Protein AF-0000000067283925 (afdb_homodimer)

Foldseek 3Di:
DDDFKDKAKFFWAFQWDWDADPVVRKIKTKTKGFGADPDDPDRGTDIAIEMEIDPRRVVSNVPPGGGFIKMFMAGKDKDWDADPVPRDIDIDIYGYTDDMGGDDDPVVVVCVVVPPVPVD/DDDFKDKAKFFWAFQWDWDADPVVRKIKTKTKGFGADPDPPDRGTDIAIEMEIDPVRVVSNVPPGGGFIKMFMAGKDKDWDQDPVPRDIDIDIYGYTDDMGGDDDPVVSVCVVVPPVPVD

Secondary structure (DSSP, 8-state):
---EEEEEEEEE-S--EEEEETTTTEEEEEEEEEE--SSSS--PPEEEEEEEEHHHHHHHHHH--TT-EEEEEEEEEEEEEE-TTT--EEEEEEEEEEEEEE-S-HHHHHHHHHT-GGG-/---EEEEEEEEE-S--EEEEETTTTEEEEEEEEEE--SSSS--PPEEEEEEEEHHHHHHHHHH--TT-EEEEEEEEEEEEEE-TTT--EEEEEEEEEEEEEE-S-HHHHHHHHHT-GGG-

Radius of gyration: 21.26 Å; Cα contacts (8 Å, |Δi|>4): 523; chains: 2; bounding box: 49×73×46 Å

Sequence (240 aa):
MSINIVTLVGRVGGDPDMKYFEDSGSVKCKLTLAVRRRSRSSDEPDWFNLELWGNTAEIAGRFVRKGSLIGVKGSLKFDTWNDRTTGALRSSPVIRVDQLDLLGSKRDEAEMMDNNPDNFMSINIVTLVGRVGGDPDMKYFEDSGSVKCKLTLAVRRRSRSSDEPDWFNLELWGNTAEIAGRFVRKGSLIGVKGSLKFDTWNDRTTGALRSSPVIRVDQLDLLGSKRDEAEMMDNNPDNF

InterPro domains:
  IPR000424 Primosome PriB/single-strand DNA-binding [PF00436] (3-102)
  IPR000424 Primosome PriB/single-strand DNA-binding [PS50935] (3-104)
  IPR000424 Primosome PriB/single-strand DNA-binding [cd04496] (6-103)
  IPR011344 Single-stranded DNA-binding protein [MF_00984] (3-107)
  IPR011344 Single-stranded DNA-binding protein [PIRSF002070] (1-109)
  IPR011344 Single-stranded DNA-binding protein [PTHR10302] (2-105)
  IPR011344 Single-stranded DNA-binding protein [TIGR00621] (2-111)
  IPR012340 Nucleic acid-binding, OB-fold [G3DSA:2.40.50.140] (1-119)
  IPR012340 Nucleic acid-binding, OB-fold [SSF50249] (1-112)

pLDDT: mean 87.08, std 17.43, range [33.34, 98.81]

Solvent-accessible surface area (backbone atoms only — not comparable to full-atom values): 13115 Å² total; per-residue (Å²): 139,68,45,58,41,33,37,40,27,31,30,27,71,40,56,58,46,76,46,77,38,80,91,79,66,46,34,37,23,37,41,38,32,37,28,62,57,88,59,84,81,56,88,64,54,43,76,41,43,37,38,27,47,48,70,60,15,52,49,39,63,72,72,47,40,54,64,36,39,35,34,39,33,29,28,75,45,69,48,70,48,64,36,83,86,78,60,45,81,41,75,43,72,32,33,42,46,76,41,81,42,82,63,55,56,77,62,61,59,46,46,63,62,62,65,47,69,72,80,106,138,68,44,58,40,32,37,41,28,32,29,27,70,42,57,57,46,76,45,76,39,80,92,79,66,47,36,37,24,38,41,40,32,37,28,63,56,88,58,83,81,56,89,64,54,44,78,42,42,36,38,25,46,48,69,60,15,52,49,40,64,72,73,47,39,55,63,36,38,34,35,38,33,28,29,74,44,67,48,70,48,65,34,84,85,78,59,45,80,40,76,44,73,32,34,44,46,75,41,78,41,82,64,55,55,75,62,60,59,48,47,62,62,61,63,45,70,72,78,106

Organism: NCBI:txid741277

Structure (mmCIF, N/CA/C/O backbone):
data_AF-0000000067283925-model_v1
#
loop_
_entity.id
_entity.type
_entity.pdbx_description
1 polymer 'Single-stranded DNA-binding protein'
#
loop_
_atom_site.group_PDB
_atom_site.id
_atom_site.type_symbol
_atom_site.label_atom_id
_atom_site.label_alt_id
_atom_site.label_comp_id
_atom_site.label_asym_id
_atom_site.label_entity_id
_atom_site.label_seq_id
_atom_site.pdbx_PDB_ins_code
_atom_site.Cartn_x
_atom_site.Cartn_y
_atom_site.Cartn_z
_atom_site.occupancy
_atom_site.B_iso_or_equiv
_atom_site.auth_seq_id
_atom_site.auth_comp_id
_atom_site.auth_asym_id
_atom_site.auth_atom_id
_atom_site.pdbx_PDB_model_num
ATOM 1 N N . MET A 1 1 ? -12.508 -12.398 9.156 1 62.5 1 MET A N 1
ATOM 2 C CA . MET A 1 1 ? -11.508 -11.539 9.781 1 62.5 1 MET A CA 1
ATOM 3 C C . MET A 1 1 ? -10.562 -10.953 8.742 1 62.5 1 MET A C 1
ATOM 5 O O . MET A 1 1 ? -10.07 -11.664 7.867 1 62.5 1 MET A O 1
ATOM 9 N N . SER A 1 2 ? -10.547 -9.547 8.25 1 81.12 2 SER A N 1
ATOM 10 C CA . SER A 1 2 ? -9.68 -8.977 7.227 1 81.12 2 SER A CA 1
ATOM 11 C C . SER A 1 2 ? -8.477 -8.273 7.844 1 81.12 2 SER A C 1
ATOM 13 O O . SER A 1 2 ? -8.578 -7.691 8.922 1 81.12 2 SER A O 1
ATOM 15 N N . ILE A 1 3 ? -7.203 -8.68 7.516 1 94.38 3 ILE A N 1
ATOM 16 C CA . ILE A 1 3 ? -5.969 -8.016 7.934 1 94.38 3 ILE A CA 1
ATOM 17 C C . ILE A 1 3 ? -5.488 -7.078 6.832 1 94.38 3 ILE A C 1
ATOM 19 O O . ILE A 1 3 ? -5.336 -7.488 5.676 1 94.38 3 ILE A O 1
ATOM 23 N N . ASN A 1 4 ? -5.41 -5.887 7.168 1 97.56 4 ASN A N 1
ATOM 24 C CA . ASN A 1 4 ? -4.859 -4.824 6.332 1 97.56 4 ASN A CA 1
ATOM 25 C C . ASN A 1 4 ? -4.027 -3.84 7.156 1 97.56 4 ASN A C 1
ATOM 27 O O . ASN A 1 4 ? -4.574 -2.922 7.77 1 97.56 4 ASN A O 1
ATOM 31 N N . ILE A 1 5 ? -2.662 -4.062 7.156 1 98.12 5 ILE A N 1
ATOM 32 C CA . ILE A 1 5 ? -1.778 -3.25 7.984 1 98.12 5 ILE A CA 1
ATOM 33 C C . ILE A 1 5 ? -0.573 -2.797 7.164 1 98.12 5 ILE A C 1
ATOM 35 O O . ILE A 1 5 ? 0.068 -3.609 6.492 1 98.12 5 ILE A O 1
ATOM 39 N N . VAL A 1 6 ? -0.34 -1.503 7.195 1 98.44 6 VAL A N 1
ATOM 40 C CA . VAL A 1 6 ? 0.833 -0.906 6.566 1 98.44 6 VAL A CA 1
ATOM 41 C C . VAL A 1 6 ? 1.646 -0.141 7.609 1 98.44 6 VAL A C 1
ATOM 43 O O . VAL A 1 6 ? 1.087 0.607 8.414 1 98.44 6 VAL A O 1
ATOM 46 N N . THR A 1 7 ? 2.908 -0.327 7.668 1 98.69 7 THR A N 1
ATOM 47 C CA . THR A 1 7 ? 3.84 0.427 8.5 1 98.69 7 THR A CA 1
ATOM 48 C C . THR A 1 7 ? 4.988 0.981 7.664 1 98.69 7 THR A C 1
ATOM 50 O O . THR A 1 7 ? 5.715 0.223 7.02 1 98.69 7 THR A O 1
ATOM 53 N N . LEU A 1 8 ? 5.121 2.264 7.66 1 98.25 8 LEU A N 1
ATOM 54 C CA . LEU A 1 8 ? 6.16 2.928 6.879 1 98.25 8 LEU A CA 1
ATOM 55 C C . LEU A 1 8 ? 6.941 3.914 7.738 1 98.25 8 LEU A C 1
ATOM 57 O O . LEU A 1 8 ? 6.383 4.527 8.656 1 98.25 8 LEU A O 1
ATOM 61 N N . VAL A 1 9 ? 8.156 4.07 7.402 1 97.69 9 VAL A N 1
ATOM 62 C CA . VAL A 1 9 ? 8.984 5.18 7.871 1 97.69 9 VAL A CA 1
ATOM 63 C C . VAL A 1 9 ? 9.57 5.926 6.68 1 97.69 9 VAL A C 1
ATOM 65 O O . VAL A 1 9 ? 10.094 5.309 5.75 1 97.69 9 VAL A O 1
ATOM 68 N N . GLY A 1 10 ? 9.414 7.18 6.676 1 97.25 10 GLY A N 1
ATOM 69 C CA . GLY A 1 10 ? 9.93 7.988 5.586 1 97.25 10 GLY A CA 1
ATOM 70 C C . GLY A 1 10 ? 9.914 9.477 5.887 1 97.25 10 GLY A C 1
ATOM 71 O O . GLY A 1 10 ? 9.648 9.883 7.02 1 97.25 10 GLY A O 1
ATOM 72 N N . ARG A 1 11 ? 10.258 10.25 4.902 1 96.88 11 ARG A N 1
ATOM 73 C CA . ARG A 1 11 ? 10.297 11.695 5.047 1 96.88 11 ARG A CA 1
ATOM 74 C C . ARG A 1 11 ? 9.133 12.352 4.305 1 96.88 11 ARG A C 1
ATOM 76 O O . ARG A 1 11 ? 8.812 11.969 3.178 1 96.88 11 ARG A O 1
ATOM 83 N N . VAL A 1 12 ? 8.609 13.328 4.949 1 97.62 12 VAL A N 1
ATOM 84 C CA . VAL A 1 12 ? 7.449 14.031 4.406 1 97.62 12 VAL A CA 1
ATOM 85 C C . VAL A 1 12 ? 7.887 14.945 3.266 1 97.62 12 VAL A C 1
ATOM 87 O O . VAL A 1 12 ? 8.875 15.672 3.389 1 97.62 12 VAL A O 1
ATOM 90 N N . GLY A 1 13 ? 7.156 14.953 2.162 1 97.69 13 GLY A N 1
ATOM 91 C CA . GLY A 1 13 ? 7.547 15.672 0.956 1 97.69 13 GLY A CA 1
ATOM 92 C C . GLY A 1 13 ? 7.066 17.109 0.931 1 97.69 13 GLY A C 1
ATOM 93 O O . GLY A 1 13 ? 7.582 17.922 0.167 1 97.69 13 GLY A O 1
ATOM 94 N N . GLY A 1 14 ? 6.039 17.469 1.644 1 97.06 14 GLY A N 1
ATOM 95 C CA . GLY A 1 14 ? 5.453 18.797 1.737 1 97.06 14 GLY A CA 1
ATOM 96 C C . GLY A 1 14 ? 4.742 19.047 3.055 1 97.06 14 GLY A C 1
ATOM 97 O O . GLY A 1 14 ? 4.484 18.109 3.811 1 97.06 14 GLY A O 1
ATOM 98 N N . ASP A 1 15 ? 4.516 20.297 3.225 1 97.94 15 ASP A N 1
ATOM 99 C CA . ASP A 1 15 ? 3.781 20.625 4.445 1 97.94 15 ASP A CA 1
ATOM 100 C C . ASP A 1 15 ? 2.389 20 4.43 1 97.94 15 ASP A C 1
ATOM 102 O O . ASP A 1 15 ? 1.825 19.75 3.359 1 97.94 15 ASP A O 1
ATOM 106 N N . PRO A 1 16 ? 1.863 19.781 5.582 1 98.56 16 PRO A N 1
ATOM 107 C CA . PRO A 1 16 ? 0.535 19.172 5.672 1 98.56 16 PRO A CA 1
ATOM 108 C C . PRO A 1 16 ? -0.537 19.984 4.949 1 98.56 16 PRO A C 1
ATOM 110 O O . PRO A 1 16 ? -0.56 21.203 5.051 1 98.56 16 PRO A O 1
ATOM 113 N N . ASP A 1 17 ? -1.361 19.266 4.207 1 98.69 17 ASP A N 1
ATOM 114 C CA . ASP A 1 17 ? -2.564 19.844 3.609 1 98.69 17 ASP A CA 1
ATOM 115 C C . ASP A 1 17 ? -3.783 19.609 4.5 1 98.69 17 ASP A C 1
ATOM 117 O O . ASP A 1 17 ? -4.324 18.5 4.539 1 98.69 17 ASP A O 1
ATOM 121 N N . MET A 1 18 ? -4.191 20.703 5.145 1 98.19 18 MET A N 1
ATOM 122 C CA . MET A 1 18 ? -5.238 20.594 6.156 1 98.19 18 MET A CA 1
ATOM 123 C C . MET A 1 18 ? -6.598 20.969 5.578 1 98.19 18 MET A C 1
ATOM 125 O O . MET A 1 18 ? -6.711 21.938 4.824 1 98.19 18 MET A O 1
ATOM 129 N N . LYS A 1 19 ? -7.594 20.172 5.902 1 98.06 19 LYS A N 1
ATOM 130 C CA . LYS A 1 19 ? -8.984 20.469 5.574 1 98.06 19 LYS A CA 1
ATOM 131 C C . LYS A 1 19 ? -9.875 20.359 6.805 1 98.06 19 LYS A C 1
ATOM 133 O O . LYS A 1 19 ? -9.867 19.328 7.488 1 98.06 19 LYS A O 1
ATOM 138 N N . TYR A 1 20 ? -10.688 21.406 6.992 1 97.06 20 TYR A N 1
ATOM 139 C CA . TYR A 1 20 ? -11.625 21.422 8.109 1 97.06 20 TYR A CA 1
ATOM 140 C C . TYR A 1 20 ? -13.062 21.375 7.621 1 97.06 20 TYR A C 1
ATOM 142 O O . TYR A 1 20 ? -13.461 22.172 6.754 1 97.06 20 TYR A O 1
ATOM 150 N N . PHE A 1 21 ? -13.781 20.422 8.094 1 96.19 21 PHE A N 1
ATOM 151 C CA . PHE A 1 21 ? -15.188 20.312 7.738 1 96.19 21 PHE A CA 1
ATOM 152 C C . PHE A 1 21 ? -16.078 20.953 8.797 1 96.19 21 PHE A C 1
ATOM 154 O O . PHE A 1 21 ? -16.312 20.359 9.859 1 96.19 21 PHE A O 1
ATOM 161 N N . GLU A 1 22 ? -16.656 22.047 8.477 1 91.81 22 GLU A N 1
ATOM 162 C CA . GLU A 1 22 ? -17.375 22.875 9.438 1 91.81 22 GLU A CA 1
ATOM 163 C C . GLU A 1 22 ? -18.672 22.188 9.891 1 91.81 22 GLU A C 1
ATOM 165 O O . GLU A 1 22 ? -19.062 22.312 11.047 1 91.81 22 GLU A O 1
ATOM 170 N N . ASP A 1 23 ? -19.281 21.531 8.953 1 92.88 23 ASP A N 1
ATOM 171 C CA . ASP A 1 23 ? -20.562 20.891 9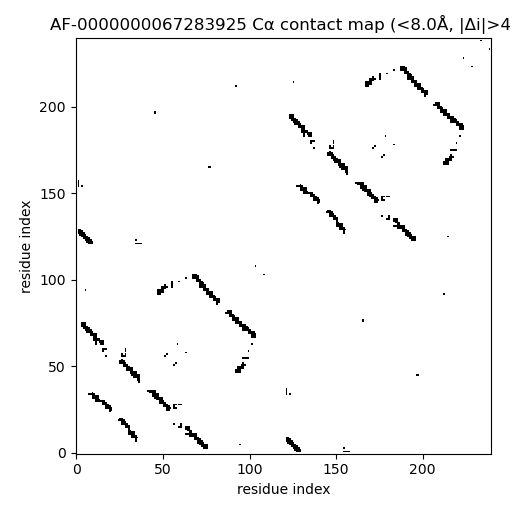.273 1 92.88 23 ASP A CA 1
ATOM 172 C C . ASP A 1 23 ? -20.375 19.75 10.266 1 92.88 23 ASP A C 1
ATOM 174 O O . ASP A 1 23 ? -21.156 19.609 11.211 1 92.88 23 ASP A O 1
ATOM 178 N N . SER A 1 24 ? -19.312 18.953 10.18 1 91.44 24 SER A N 1
ATOM 179 C CA . SER A 1 24 ? -19.094 17.766 11.008 1 91.44 24 SER A CA 1
ATOM 180 C C . SER A 1 24 ? -18.062 18.031 12.109 1 91.44 24 SER A C 1
ATOM 182 O O . SER A 1 24 ? -17.984 17.281 13.078 1 91.44 24 SER A O 1
ATOM 184 N N . GLY A 1 25 ? -17.312 19.062 11.859 1 93.31 25 GLY A N 1
ATOM 185 C CA . GLY A 1 25 ? -16.219 19.312 12.781 1 93.31 25 GLY A CA 1
ATOM 186 C C . GLY A 1 25 ? -15.016 18.422 12.562 1 93.31 25 GLY A C 1
ATOM 187 O O . GLY A 1 25 ? -14.078 18.406 13.359 1 93.31 25 GLY A O 1
ATOM 188 N N . SER A 1 26 ? -15.062 17.656 11.562 1 96.12 26 SER A N 1
ATOM 189 C CA . SER A 1 26 ? -13.969 16.734 11.273 1 96.12 26 SER A CA 1
ATOM 190 C C . SER A 1 26 ? -12.789 17.469 10.633 1 96.12 26 SER A C 1
ATOM 192 O O . SER A 1 26 ? -12.961 18.531 10.039 1 96.12 26 SER A O 1
ATOM 194 N N . VAL A 1 27 ? -11.609 16.891 10.898 1 98 27 VAL A N 1
ATOM 195 C CA . VAL A 1 27 ? -10.391 17.438 10.305 1 98 27 VAL A CA 1
ATOM 196 C C . VAL A 1 27 ? -9.672 16.344 9.523 1 98 27 VAL A C 1
ATOM 198 O O . VAL A 1 27 ? -9.57 15.211 9.984 1 98 27 VAL A O 1
ATOM 201 N N . LYS A 1 28 ? -9.242 16.719 8.367 1 98.38 28 LYS A N 1
ATOM 202 C CA . LYS A 1 28 ? -8.484 15.82 7.496 1 98.38 28 LYS A CA 1
ATOM 203 C C . LYS A 1 28 ? -7.129 16.422 7.141 1 98.38 28 LYS A C 1
ATOM 205 O O . LYS A 1 28 ? -7.008 17.625 6.949 1 98.38 28 LYS A O 1
ATOM 210 N N . CYS A 1 29 ? -6.086 15.578 7.066 1 98.81 29 CYS A N 1
ATOM 211 C CA . CYS A 1 29 ? -4.746 15.969 6.641 1 98.81 29 CYS A CA 1
ATOM 212 C C . CYS A 1 29 ? -4.223 15.031 5.559 1 98.81 29 CYS A C 1
ATOM 214 O O . CYS A 1 29 ? -4.387 13.812 5.652 1 98.81 29 CYS A O 1
ATOM 216 N N . LYS A 1 30 ? -3.688 15.562 4.574 1 98.75 30 LYS A N 1
ATOM 217 C CA . LYS A 1 30 ? -2.992 14.781 3.557 1 98.75 30 LYS A CA 1
ATOM 218 C C . LYS A 1 30 ? -1.499 15.102 3.545 1 98.75 30 LYS A C 1
ATOM 220 O O . LYS A 1 30 ? -1.103 16.25 3.691 1 98.75 30 LYS A O 1
ATOM 225 N N . LEU A 1 31 ? -0.712 14.141 3.373 1 98.62 31 LEU A N 1
ATOM 226 C CA . LEU A 1 31 ? 0.739 14.227 3.252 1 98.62 31 LEU A CA 1
ATOM 227 C C . LEU A 1 31 ? 1.251 13.297 2.158 1 98.62 31 LEU A C 1
ATOM 229 O O . LEU A 1 31 ? 0.559 12.352 1.765 1 98.62 31 LEU A O 1
ATOM 233 N N . THR A 1 32 ? 2.383 13.602 1.703 1 98.44 32 THR A N 1
ATOM 234 C CA . THR A 1 32 ? 3.135 12.656 0.879 1 98.44 32 THR A CA 1
ATOM 235 C C . THR A 1 32 ? 4.387 12.18 1.609 1 98.44 32 THR A C 1
ATOM 237 O O . THR A 1 32 ? 5.051 12.969 2.289 1 98.44 32 THR A O 1
ATOM 240 N N . LEU A 1 33 ? 4.68 10.938 1.498 1 98.06 33 LEU A N 1
ATOM 241 C CA . LEU A 1 33 ? 5.789 10.328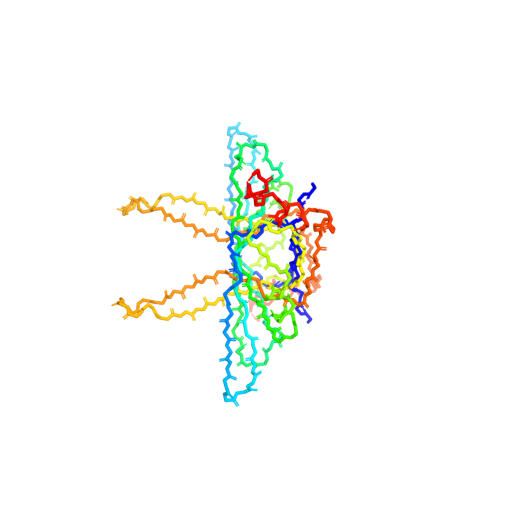 2.221 1 98.06 33 LEU A CA 1
ATOM 242 C C . LEU A 1 33 ? 6.777 9.688 1.255 1 98.06 33 LEU A C 1
ATOM 244 O O . LEU A 1 33 ? 6.406 8.828 0.453 1 98.06 33 LEU A O 1
ATOM 248 N N . ALA A 1 34 ? 8.016 10.133 1.324 1 96.75 34 ALA 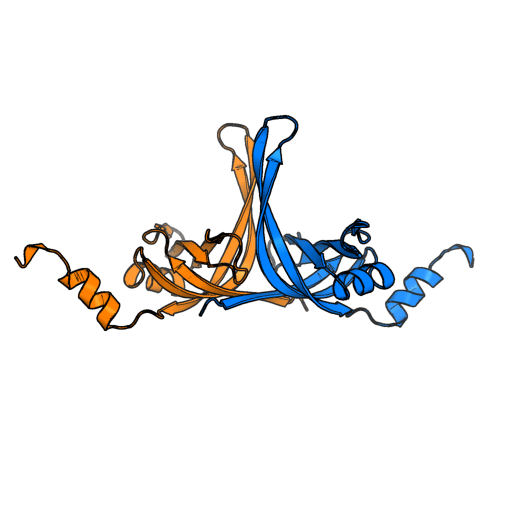A N 1
ATOM 249 C CA . ALA A 1 34 ? 9.102 9.5 0.583 1 96.75 34 ALA A CA 1
ATOM 250 C C . ALA A 1 34 ? 9.688 8.328 1.363 1 96.75 34 ALA A C 1
ATOM 252 O O . ALA A 1 34 ? 10.195 8.5 2.475 1 96.75 34 ALA A O 1
ATOM 253 N N . VAL A 1 35 ? 9.602 7.141 0.819 1 95.56 35 VAL A N 1
ATOM 254 C CA . VAL A 1 35 ? 10.164 5.957 1.454 1 95.56 35 VAL A CA 1
ATOM 255 C C . VAL A 1 35 ? 11.266 5.371 0.566 1 95.56 35 VAL A C 1
ATOM 257 O O . VAL A 1 35 ? 11.016 5.02 -0.59 1 95.56 35 VAL A O 1
ATOM 260 N N . ARG A 1 36 ? 12.422 5.234 1.155 1 88.94 36 ARG A N 1
ATOM 261 C CA . ARG A 1 36 ? 13.562 4.711 0.4 1 88.94 36 ARG A CA 1
ATOM 262 C C . ARG A 1 36 ? 13.445 3.199 0.225 1 88.94 36 ARG A C 1
ATOM 264 O O . ARG A 1 36 ? 13.008 2.494 1.135 1 88.94 36 ARG A O 1
ATOM 271 N N . ARG A 1 37 ? 13.883 2.75 -0.974 1 82.44 37 ARG A N 1
ATOM 272 C CA . ARG A 1 37 ? 13.875 1.317 -1.251 1 82.44 37 ARG A CA 1
ATOM 273 C C . ARG A 1 37 ? 15.102 0.637 -0.655 1 82.44 37 ARG A C 1
ATOM 275 O O . ARG A 1 37 ? 16.156 1.267 -0.49 1 82.44 37 ARG A O 1
ATOM 282 N N . ARG A 1 38 ? 14.898 -0.537 -0.161 1 70.38 38 ARG A N 1
ATOM 283 C CA . ARG A 1 38 ? 16.047 -1.252 0.385 1 70.38 38 ARG A CA 1
ATOM 284 C C . ARG A 1 38 ? 17.047 -1.61 -0.715 1 70.38 38 ARG A C 1
ATOM 286 O O . ARG A 1 38 ? 18.25 -1.688 -0.468 1 70.38 38 ARG A O 1
ATOM 293 N N . SER A 1 39 ? 16.531 -1.847 -1.945 1 65.5 39 SER A N 1
ATOM 294 C CA . SER A 1 39 ? 17.469 -2.33 -2.955 1 65.5 39 SER A CA 1
ATOM 295 C C . SER A 1 39 ? 18.266 -1.181 -3.564 1 65.5 39 SER A C 1
ATOM 297 O O . SER A 1 39 ? 17.797 -0.042 -3.6 1 65.5 39 SER A O 1
ATOM 299 N N . ARG A 1 40 ? 19.562 -1.435 -3.758 1 56.94 40 ARG A N 1
ATOM 300 C CA . ARG A 1 40 ? 20.656 -0.549 -4.117 1 56.94 40 ARG A CA 1
ATOM 301 C C . ARG A 1 40 ? 20.453 0.049 -5.508 1 56.94 40 ARG A C 1
ATOM 303 O O . ARG A 1 40 ? 21.172 0.968 -5.906 1 56.94 40 ARG A O 1
ATOM 310 N N . SER A 1 41 ? 19.578 -0.535 -6.277 1 58.09 41 SER A N 1
ATOM 311 C CA . SER A 1 41 ? 19.766 -0.091 -7.656 1 58.09 41 SER A CA 1
ATOM 312 C C . SER A 1 41 ? 19.234 1.325 -7.855 1 58.09 41 SER A C 1
ATOM 314 O O . SER A 1 41 ? 19.812 2.104 -8.625 1 58.09 41 SER A O 1
ATOM 316 N N . SER A 1 42 ? 17.938 1.539 -7.516 1 62.72 42 SER A N 1
ATOM 317 C CA . SER A 1 42 ? 17.484 2.9 -7.777 1 62.72 42 SER A CA 1
ATOM 318 C C . SER A 1 42 ? 17.391 3.709 -6.484 1 62.72 42 SER A C 1
ATOM 320 O O . SER A 1 42 ? 16.891 3.211 -5.473 1 62.72 42 SER A O 1
ATOM 322 N N . ASP A 1 43 ? 18.062 4.781 -6.492 1 67.25 43 ASP A N 1
ATOM 323 C CA . ASP A 1 43 ? 18.172 5.703 -5.367 1 67.25 43 ASP A CA 1
ATOM 324 C C . ASP A 1 43 ? 16.891 6.512 -5.203 1 67.25 43 ASP A C 1
ATOM 326 O O . ASP A 1 43 ? 16.75 7.293 -4.258 1 67.25 43 ASP A O 1
ATOM 330 N N . GLU A 1 44 ? 15.914 6.289 -6.078 1 85.5 44 GLU A N 1
ATOM 331 C CA . GLU A 1 44 ? 14.75 7.164 -5.953 1 85.5 44 GLU A CA 1
ATOM 332 C C . GLU A 1 44 ? 13.703 6.562 -5.012 1 85.5 44 GLU A C 1
ATOM 334 O O . GLU A 1 44 ? 13.406 5.371 -5.09 1 85.5 44 GLU A O 1
ATOM 339 N N . PRO A 1 45 ? 13.219 7.383 -4.133 1 91.06 45 PRO A N 1
ATOM 340 C CA . PRO A 1 45 ? 12.219 6.898 -3.188 1 91.06 45 PRO A CA 1
ATOM 341 C C . PRO A 1 45 ? 10.859 6.637 -3.848 1 91.06 45 PRO A C 1
ATOM 343 O O . PRO A 1 45 ? 10.609 7.125 -4.949 1 91.06 45 PRO A O 1
ATOM 346 N N . ASP A 1 46 ? 10.109 5.781 -3.266 1 93.25 46 ASP A N 1
ATOM 347 C CA . ASP A 1 46 ? 8.68 5.699 -3.572 1 93.25 46 ASP A CA 1
ATOM 348 C C . ASP A 1 46 ? 7.887 6.727 -2.77 1 93.25 46 ASP A C 1
ATOM 350 O O . ASP A 1 46 ? 8.172 6.957 -1.593 1 93.25 46 ASP A O 1
ATOM 354 N N . TRP A 1 47 ? 6.945 7.336 -3.426 1 95.25 47 TRP A N 1
ATOM 355 C CA . TRP A 1 47 ? 6.117 8.359 -2.799 1 95.25 47 TRP A CA 1
ATOM 356 C C . TRP A 1 47 ? 4.715 7.828 -2.521 1 95.25 47 TRP A C 1
ATOM 358 O O . TRP A 1 47 ? 4.016 7.395 -3.439 1 95.25 47 TRP A O 1
ATOM 368 N N . PHE A 1 48 ? 4.352 7.91 -1.275 1 97.25 48 PHE A N 1
ATOM 369 C CA . PHE A 1 48 ? 3.045 7.41 -0.871 1 97.25 48 PHE A CA 1
ATOM 370 C C . PHE A 1 48 ? 2.164 8.539 -0.355 1 97.25 48 PHE A C 1
ATOM 372 O O . PHE A 1 48 ? 2.639 9.43 0.361 1 97.25 48 PHE A O 1
ATOM 379 N N . ASN A 1 49 ? 0.861 8.43 -0.714 1 98.12 49 ASN A N 1
ATOM 380 C CA . ASN A 1 49 ? -0.119 9.375 -0.189 1 98.12 49 ASN A CA 1
ATOM 381 C C . ASN A 1 49 ? -0.667 8.922 1.161 1 98.12 49 ASN A C 1
ATOM 383 O O . ASN A 1 49 ? -1.117 7.785 1.303 1 98.12 49 ASN A O 1
ATOM 387 N N . LEU A 1 50 ? -0.642 9.812 2.092 1 98.75 50 LEU A N 1
ATOM 388 C CA . LEU A 1 50 ? -1.201 9.562 3.416 1 98.75 50 LEU A CA 1
ATOM 389 C C . LEU A 1 50 ? -2.471 10.383 3.631 1 98.75 50 LEU A C 1
ATOM 391 O O . LEU A 1 50 ? -2.553 11.539 3.201 1 98.75 50 LEU A O 1
ATOM 395 N N . GLU A 1 51 ? -3.354 9.758 4.312 1 98.75 51 GLU A N 1
ATOM 396 C CA . GLU A 1 51 ? -4.57 10.422 4.762 1 98.75 51 GLU A CA 1
ATOM 397 C C . GLU A 1 51 ? -4.77 10.25 6.266 1 98.75 51 GLU A C 1
ATOM 399 O O . GLU A 1 51 ? -4.812 9.125 6.77 1 98.75 51 GLU A O 1
ATOM 404 N N . LEU A 1 52 ? -4.844 11.297 6.926 1 98.69 52 LEU A N 1
ATOM 405 C CA . LEU A 1 52 ? -5.051 11.32 8.375 1 98.69 52 LEU A CA 1
ATOM 406 C C . LEU A 1 52 ? -6.348 12.047 8.727 1 98.69 52 LEU A C 1
ATOM 408 O O . LEU A 1 52 ? -6.734 13 8.047 1 98.69 52 LEU A O 1
ATOM 412 N N . TRP A 1 53 ? -6.922 11.625 9.812 1 98.38 53 TRP A N 1
ATOM 413 C CA . TRP A 1 53 ? -8.172 12.219 10.266 1 98.38 53 TRP A CA 1
ATOM 414 C C . TRP A 1 53 ? -8.141 12.484 11.773 1 98.38 53 TRP A C 1
ATOM 416 O O . TRP A 1 53 ? -7.355 11.859 12.492 1 98.38 53 TRP A O 1
ATOM 426 N N . GLY A 1 54 ? -8.992 13.445 12.227 1 97.62 54 GLY A N 1
ATOM 427 C CA . GLY A 1 54 ? -9.188 13.672 13.648 1 97.62 54 GLY A CA 1
ATOM 428 C C . GLY A 1 54 ? -7.918 14.117 14.359 1 97.62 54 GLY A C 1
ATOM 429 O O . GLY A 1 54 ? -7.203 14.992 13.875 1 97.62 54 GLY A O 1
ATOM 430 N N . ASN A 1 55 ? -7.723 13.523 15.484 1 97.69 55 ASN A N 1
ATOM 431 C CA . ASN A 1 55 ? -6.598 13.922 16.328 1 97.69 55 ASN A CA 1
ATOM 432 C C . ASN A 1 55 ? -5.266 13.719 15.617 1 97.69 55 ASN A C 1
ATOM 434 O O . ASN A 1 55 ? -4.367 14.555 15.719 1 97.69 55 ASN A O 1
ATOM 438 N N . THR A 1 56 ? -5.129 12.656 14.883 1 98.5 56 THR A N 1
ATOM 439 C CA . THR A 1 56 ? -3.893 12.383 14.156 1 98.5 56 THR A CA 1
ATOM 440 C C . THR A 1 56 ? -3.619 13.477 13.125 1 98.5 56 THR A C 1
ATOM 442 O O . THR A 1 56 ? -2.471 13.875 12.93 1 98.5 56 THR A O 1
ATOM 445 N N . ALA A 1 57 ? -4.699 13.867 12.484 1 98.81 57 ALA A N 1
ATOM 446 C CA . ALA A 1 57 ? -4.566 14.977 11.539 1 98.81 57 ALA A CA 1
ATOM 447 C C . ALA A 1 57 ? -4.102 16.25 12.25 1 98.81 57 ALA A C 1
ATOM 449 O O . ALA A 1 57 ? -3.236 16.969 11.742 1 98.81 57 ALA A O 1
ATOM 450 N N . GLU A 1 58 ? -4.68 16.516 13.344 1 98.12 58 GLU A N 1
ATOM 451 C CA . GLU A 1 58 ? -4.324 17.719 14.109 1 98.12 58 GLU A CA 1
ATOM 452 C C . GLU A 1 58 ? -2.854 17.688 14.516 1 98.12 58 GLU A C 1
ATOM 454 O O . GLU A 1 58 ? -2.154 18.688 14.422 1 98.12 58 GLU A O 1
ATOM 459 N N . ILE A 1 59 ? -2.43 16.562 14.977 1 97.81 59 ILE A N 1
ATOM 460 C CA . ILE A 1 59 ? -1.034 16.406 15.367 1 97.81 59 ILE A CA 1
ATOM 461 C C . ILE A 1 59 ? -0.125 16.672 14.172 1 97.81 59 ILE A C 1
ATOM 463 O O . ILE A 1 59 ? 0.866 17.391 14.281 1 97.81 59 ILE A O 1
ATOM 467 N N . ALA A 1 60 ? -0.439 16.078 13.086 1 98.5 60 ALA A N 1
ATOM 468 C CA . ALA A 1 60 ? 0.357 16.297 11.883 1 98.5 60 ALA A CA 1
ATOM 469 C C . ALA A 1 60 ? 0.424 17.781 11.539 1 98.5 60 ALA A C 1
ATOM 471 O O . ALA A 1 60 ? 1.5 18.312 11.242 1 98.5 60 ALA A O 1
ATOM 472 N N . GLY A 1 61 ? -0.748 18.422 11.516 1 98.19 61 GLY A N 1
ATOM 473 C CA . GLY A 1 61 ? -0.8 19.844 11.203 1 98.19 61 GLY A CA 1
ATOM 474 C C . GLY A 1 61 ? 0.078 20.688 12.109 1 98.19 61 GLY A C 1
ATOM 475 O O . GLY A 1 61 ? 0.644 21.688 11.672 1 98.19 61 GLY A O 1
ATOM 476 N N . ARG A 1 62 ? 0.269 20.266 13.289 1 97.12 62 ARG A N 1
ATOM 477 C CA . ARG A 1 62 ? 0.971 21.062 14.297 1 97.12 62 ARG A CA 1
ATOM 478 C C . ARG A 1 62 ? 2.469 20.781 14.273 1 97.12 62 ARG A C 1
ATOM 480 O O . ARG A 1 62 ? 3.281 21.688 14.453 1 97.12 62 ARG A O 1
ATOM 487 N N . PHE A 1 63 ? 2.861 19.547 13.992 1 97.38 63 PHE A N 1
ATOM 488 C CA . PHE A 1 63 ? 4.23 19.188 14.344 1 97.38 63 PHE A CA 1
ATOM 489 C C . PHE A 1 63 ? 4.992 18.703 13.117 1 97.38 63 PHE A C 1
ATOM 491 O O . PHE A 1 63 ? 6.215 18.562 13.148 1 97.38 63 PHE A O 1
ATOM 498 N N . VAL A 1 64 ? 4.305 18.406 12.062 1 97.69 64 VAL A N 1
ATOM 499 C CA . VAL A 1 64 ? 4.98 17.891 10.875 1 97.69 64 VAL A CA 1
ATOM 500 C C . VAL A 1 64 ? 5.23 19.031 9.891 1 97.69 64 VAL A C 1
ATOM 502 O O . VAL A 1 64 ? 4.371 19.891 9.695 1 97.69 64 VAL A O 1
ATOM 505 N N . ARG A 1 65 ? 6.391 19.031 9.32 1 97.44 65 ARG A N 1
ATOM 506 C CA . ARG A 1 65 ? 6.789 19.938 8.25 1 97.44 65 ARG A CA 1
ATOM 507 C C . ARG A 1 65 ? 7.512 19.188 7.137 1 97.44 65 ARG A C 1
ATOM 509 O O . ARG A 1 65 ? 7.918 18.047 7.316 1 97.44 65 ARG A O 1
ATOM 516 N N . LYS A 1 66 ? 7.555 19.875 5.977 1 97.5 66 LYS A N 1
ATOM 517 C CA . LYS A 1 66 ? 8.375 19.297 4.91 1 97.5 66 LYS A CA 1
ATOM 518 C C . LYS A 1 66 ? 9.711 18.812 5.449 1 97.5 66 LYS A C 1
ATOM 520 O O . LYS A 1 66 ? 10.383 19.516 6.207 1 97.5 66 LYS A O 1
ATOM 525 N N . GLY A 1 67 ? 10.031 17.562 5.082 1 96.5 67 GLY A N 1
ATOM 526 C CA . GLY A 1 67 ? 11.328 17.031 5.477 1 96.5 67 GLY A CA 1
ATOM 527 C C . GLY A 1 67 ? 11.281 16.266 6.781 1 96.5 67 GLY A C 1
ATOM 528 O O . GLY A 1 67 ? 12.234 15.555 7.117 1 96.5 67 GLY A O 1
ATOM 529 N N . SER A 1 68 ? 10.203 16.375 7.535 1 96.44 68 SER A N 1
ATOM 530 C CA . SER A 1 68 ? 10.094 15.648 8.797 1 96.44 68 SER A CA 1
ATOM 531 C C . SER A 1 68 ? 10.219 14.141 8.578 1 96.44 68 SER A C 1
ATOM 533 O O . SER A 1 68 ? 9.664 13.594 7.625 1 96.44 68 SER A O 1
ATOM 535 N N . LEU A 1 69 ? 11.039 13.484 9.453 1 96.94 69 LEU A N 1
ATOM 536 C CA . LEU A 1 69 ? 11.047 12.023 9.508 1 96.94 69 LEU A CA 1
ATOM 537 C C . LEU A 1 69 ? 9.898 11.5 10.359 1 96.94 69 LEU A C 1
ATOM 539 O O . LEU A 1 69 ? 9.812 11.82 11.555 1 96.94 69 LEU A O 1
ATOM 543 N N . ILE A 1 70 ? 9.008 10.648 9.773 1 97.94 70 ILE A N 1
ATOM 544 C CA . ILE A 1 70 ? 7.875 10.164 10.555 1 97.94 70 ILE A CA 1
ATOM 545 C C . ILE A 1 70 ? 7.695 8.664 10.328 1 97.94 70 ILE A C 1
ATOM 547 O O . ILE A 1 70 ? 8.164 8.125 9.328 1 97.94 70 ILE A O 1
ATOM 551 N N . GLY A 1 71 ? 7.113 8.023 11.273 1 98.25 71 GLY A N 1
ATOM 552 C CA . GLY A 1 71 ? 6.566 6.676 11.172 1 98.25 71 GLY A CA 1
ATOM 553 C C . GLY A 1 71 ? 5.051 6.648 11.18 1 98.25 71 GLY A C 1
ATOM 554 O O . GLY A 1 71 ? 4.414 7.379 11.938 1 98.25 71 GLY A O 1
ATOM 555 N N . VAL A 1 72 ? 4.477 5.832 10.305 1 98.62 72 VAL A N 1
ATOM 556 C CA . VAL A 1 72 ? 3.021 5.738 10.289 1 98.62 72 VAL A CA 1
ATOM 557 C C . VAL A 1 72 ? 2.596 4.273 10.289 1 98.62 72 VAL A C 1
ATOM 559 O O . VAL A 1 72 ? 3.301 3.414 9.758 1 98.62 72 VAL A O 1
ATOM 562 N N . LYS A 1 73 ? 1.533 4.004 10.906 1 98.75 73 LYS A N 1
ATOM 563 C CA . LYS A 1 73 ? 0.792 2.75 10.844 1 98.75 73 LYS A CA 1
ATOM 564 C C . LYS A 1 73 ? -0.66 2.988 10.438 1 98.75 73 LYS A C 1
ATOM 566 O O . LYS A 1 73 ? -1.297 3.928 10.922 1 98.75 73 LYS A O 1
ATOM 571 N N . GLY A 1 74 ? -1.158 2.137 9.594 1 98.31 74 GLY A N 1
ATOM 572 C CA . GLY A 1 74 ? -2.525 2.293 9.125 1 98.31 74 GLY A CA 1
ATOM 573 C C . GLY A 1 74 ? -2.963 1.183 8.188 1 98.31 74 GLY A C 1
ATOM 574 O O . GLY A 1 74 ? -2.611 0.018 8.391 1 98.31 74 GLY A O 1
ATOM 575 N N . SER A 1 75 ? -3.822 1.586 7.262 1 97.31 75 SER A N 1
ATOM 576 C CA . SER A 1 75 ? -4.359 0.634 6.293 1 97.31 75 SER A CA 1
ATOM 577 C C . SER A 1 75 ? -4.258 1.174 4.871 1 97.31 75 SER A C 1
ATOM 579 O O . SER A 1 75 ? -4.309 2.387 4.656 1 97.31 75 SER A O 1
ATOM 581 N N . LEU A 1 76 ? -4.051 0.279 3.938 1 96.62 76 LEU A N 1
ATOM 582 C CA . LEU A 1 76 ? -3.992 0.613 2.518 1 96.62 76 LEU A CA 1
ATOM 583 C C . LEU A 1 76 ? -5.383 0.602 1.897 1 96.62 76 LEU A C 1
ATOM 585 O O . LEU A 1 76 ? -6.164 -0.327 2.125 1 96.62 76 LEU A O 1
ATOM 589 N N . LYS A 1 77 ? -5.746 1.612 1.156 1 94.25 77 LYS A N 1
ATOM 590 C CA . LYS A 1 77 ? -7.023 1.694 0.45 1 94.25 77 LYS A CA 1
ATOM 591 C C . LYS A 1 77 ? -6.867 2.42 -0.883 1 94.25 77 LYS A C 1
ATOM 593 O O . LYS A 1 77 ? -5.828 3.027 -1.148 1 94.25 77 LYS A O 1
ATOM 598 N N . PHE A 1 78 ? -7.836 2.268 -1.731 1 91.88 78 PHE A N 1
ATOM 599 C CA . PHE A 1 78 ? -7.898 3.084 -2.938 1 91.88 78 PHE A CA 1
ATOM 600 C C . PHE A 1 78 ? -8.953 4.176 -2.797 1 91.88 78 PHE A C 1
ATOM 602 O O . PHE A 1 78 ? -10.086 3.904 -2.391 1 91.88 78 PHE A O 1
ATOM 609 N N . ASP A 1 79 ? -8.586 5.328 -3.059 1 89.94 79 ASP A N 1
ATOM 610 C CA . ASP A 1 79 ? -9.547 6.41 -3.254 1 89.94 79 ASP A CA 1
ATOM 611 C C . ASP A 1 79 ? -9.938 6.539 -4.723 1 89.94 79 ASP A C 1
ATOM 613 O O . ASP A 1 79 ? -9.086 6.465 -5.609 1 89.94 79 ASP A O 1
ATOM 617 N N . THR A 1 80 ? -11.203 6.691 -4.98 1 87.88 80 THR A N 1
ATOM 618 C CA . THR A 1 80 ? -11.695 6.828 -6.348 1 87.88 80 THR A CA 1
ATOM 619 C C . THR A 1 80 ? -12.5 8.117 -6.508 1 87.88 80 THR A C 1
ATOM 621 O O . THR A 1 80 ? -13.227 8.516 -5.602 1 87.88 80 THR A O 1
ATOM 624 N N . TRP A 1 81 ? -12.242 8.742 -7.566 1 88.75 81 TRP A N 1
ATOM 625 C CA . TRP A 1 81 ? -12.992 9.961 -7.867 1 88.75 81 TRP A CA 1
ATOM 626 C C . TRP A 1 81 ? -13.133 10.156 -9.375 1 88.75 81 TRP A C 1
ATOM 628 O O . TRP A 1 81 ? -12.414 9.531 -10.156 1 88.75 81 TRP A O 1
ATOM 638 N N . ASN A 1 82 ? -14.094 10.922 -9.812 1 89.19 82 ASN A N 1
ATOM 639 C CA . ASN A 1 82 ? -14.281 11.266 -11.219 1 89.19 82 ASN A CA 1
ATOM 640 C C . ASN A 1 82 ? -13.461 12.5 -11.602 1 89.19 82 ASN A C 1
ATOM 642 O O . ASN A 1 82 ? -13.562 13.547 -10.961 1 89.19 82 ASN A O 1
ATOM 646 N N . ASP A 1 83 ? -12.664 12.195 -12.719 1 86 83 ASP A N 1
ATOM 647 C CA . ASP A 1 83 ? -11.938 13.352 -13.234 1 86 83 ASP A CA 1
ATOM 648 C C . ASP A 1 83 ? -12.898 14.445 -13.703 1 86 83 ASP A C 1
ATOM 650 O O . ASP A 1 83 ? -13.773 14.188 -14.531 1 86 83 ASP A O 1
ATOM 654 N N . ARG A 1 84 ? -12.773 15.578 -13.156 1 85.19 84 ARG A N 1
ATOM 655 C CA . ARG A 1 84 ? -13.719 16.656 -13.453 1 85.19 84 ARG A CA 1
ATOM 656 C C . ARG A 1 84 ? -13.633 17.062 -14.922 1 85.19 84 ARG A C 1
ATOM 658 O O . ARG A 1 84 ? -14.633 17.438 -15.531 1 85.19 84 ARG A O 1
ATOM 665 N N . THR A 1 85 ? -12.492 16.969 -15.508 1 85.31 85 THR A N 1
ATOM 666 C CA . THR A 1 85 ? -12.273 17.438 -16.875 1 85.31 85 THR A CA 1
ATOM 667 C C . THR A 1 85 ? -12.703 16.375 -17.875 1 85.31 85 THR A C 1
ATOM 669 O O . THR A 1 85 ? -13.43 16.672 -18.828 1 85.31 85 THR A O 1
ATOM 672 N N . THR A 1 86 ? -12.375 15.164 -17.656 1 86.88 86 THR A N 1
ATOM 673 C CA . THR A 1 86 ? -12.594 14.125 -18.656 1 86.88 86 THR A CA 1
ATOM 674 C C . THR A 1 86 ? -13.773 13.242 -18.266 1 86.88 86 THR A C 1
ATOM 676 O O . THR A 1 86 ? -14.328 12.523 -19.094 1 86.88 86 THR A O 1
ATOM 679 N N . GLY A 1 87 ? -14.109 13.352 -16.969 1 86.75 87 GLY A N 1
ATOM 680 C CA . GLY A 1 87 ? -15.156 12.477 -16.484 1 86.75 87 GLY A CA 1
ATOM 681 C C . GLY A 1 87 ? -14.664 11.062 -16.203 1 86.75 87 GLY A C 1
ATOM 682 O O . GLY A 1 87 ? -15.43 10.211 -15.75 1 86.75 87 GLY A O 1
ATOM 683 N N . ALA A 1 88 ? -13.414 10.922 -16.453 1 87.25 88 ALA A N 1
ATOM 684 C CA . ALA A 1 88 ? -12.859 9.578 -16.281 1 87.25 88 ALA A CA 1
ATOM 685 C C . ALA A 1 88 ? -12.695 9.227 -14.812 1 87.25 88 ALA A C 1
ATOM 687 O O . ALA A 1 88 ? -12.328 10.078 -14 1 87.25 88 ALA A O 1
ATOM 688 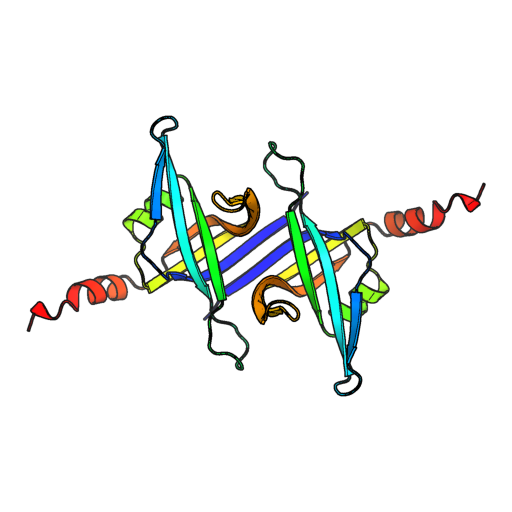N N . LEU A 1 89 ? -13 7.977 -14.484 1 87.81 89 LEU A N 1
ATOM 689 C CA . LEU A 1 89 ? -12.82 7.473 -13.125 1 87.81 89 LEU A CA 1
ATOM 690 C C . LEU A 1 89 ? -11.336 7.297 -12.805 1 87.81 89 LEU A C 1
ATOM 692 O O . LEU A 1 89 ? -10.609 6.633 -13.547 1 87.81 89 LEU A O 1
ATOM 696 N N . ARG A 1 90 ? -10.977 8.047 -11.703 1 87.31 90 ARG A N 1
ATOM 697 C CA . ARG A 1 90 ? -9.586 7.953 -11.266 1 87.31 90 ARG A CA 1
ATOM 698 C C . ARG A 1 90 ? -9.484 7.242 -9.922 1 87.31 90 ARG A C 1
ATOM 700 O O . ARG A 1 90 ? -10.453 7.191 -9.164 1 87.31 90 ARG A O 1
ATOM 707 N N . SER A 1 91 ? -8.414 6.5 -9.812 1 88.69 91 SER A N 1
ATOM 708 C CA . SER A 1 91 ? -8.148 5.797 -8.562 1 88.69 91 SER A CA 1
ATOM 709 C C . SER A 1 91 ? -6.703 5.984 -8.117 1 88.69 91 SER A C 1
ATOM 711 O O . SER A 1 91 ? -5.789 6.012 -8.945 1 88.69 91 SER A O 1
ATOM 713 N N . SER A 1 92 ? -6.555 6.191 -6.859 1 91.06 92 SER A N 1
ATOM 714 C CA . SER A 1 92 ? -5.211 6.328 -6.305 1 91.06 92 SER A CA 1
ATOM 715 C C . SER A 1 92 ? -5.07 5.559 -4.996 1 91.06 92 SER A C 1
ATOM 717 O O . SER A 1 92 ? -5.965 5.594 -4.148 1 91.06 92 SER A O 1
ATOM 719 N N . PRO A 1 93 ? -3.936 4.84 -4.859 1 94.19 93 PRO A N 1
ATOM 720 C CA . PRO A 1 93 ? -3.676 4.219 -3.561 1 94.19 93 PRO A CA 1
ATOM 721 C C . PRO A 1 93 ? -3.383 5.242 -2.465 1 94.19 93 PRO A C 1
ATOM 723 O O . PRO A 1 93 ? -2.713 6.246 -2.719 1 94.19 93 PRO A O 1
ATOM 726 N N . VAL A 1 94 ? -3.955 5 -1.307 1 96.88 94 VAL A N 1
ATOM 727 C CA . VAL A 1 94 ? -3.754 5.883 -0.161 1 96.88 94 VAL A CA 1
ATOM 728 C C . VAL A 1 94 ? -3.562 5.047 1.104 1 96.88 94 VAL A C 1
ATOM 730 O O . VAL A 1 94 ? -4.152 3.975 1.244 1 96.88 94 VAL A O 1
ATOM 733 N N . ILE A 1 95 ? -2.684 5.539 1.953 1 98.12 95 ILE A N 1
ATOM 734 C CA . ILE A 1 95 ? -2.572 4.961 3.287 1 98.12 95 ILE A CA 1
ATOM 735 C C . ILE A 1 95 ? -3.391 5.785 4.277 1 98.12 95 ILE A C 1
ATOM 737 O O . ILE A 1 95 ? -3.072 6.949 4.539 1 98.12 95 ILE A O 1
ATOM 741 N N . ARG A 1 96 ? -4.477 5.164 4.77 1 97.75 96 ARG A N 1
ATOM 742 C CA . ARG A 1 96 ? -5.199 5.754 5.895 1 97.75 96 ARG A CA 1
ATOM 743 C C . ARG A 1 96 ? -4.445 5.543 7.199 1 97.75 96 ARG A C 1
ATOM 745 O O . ARG A 1 96 ? -4.289 4.41 7.66 1 97.75 96 ARG A O 1
ATOM 752 N N . VAL A 1 97 ? -4.031 6.641 7.836 1 98.69 97 VAL A N 1
ATOM 753 C CA . VAL A 1 97 ? -3.115 6.559 8.969 1 98.69 97 VAL A CA 1
ATOM 754 C C . VAL A 1 97 ? -3.908 6.539 10.273 1 98.69 97 VAL A C 1
ATOM 756 O O . VAL A 1 97 ? -4.723 7.426 10.523 1 98.69 97 VAL A O 1
ATOM 759 N N . ASP A 1 98 ? -3.584 5.559 11.109 1 97.94 98 ASP A N 1
ATOM 760 C CA . ASP A 1 98 ? -4.188 5.441 12.438 1 97.94 98 ASP A CA 1
ATOM 761 C C . ASP A 1 98 ? -3.221 5.914 13.523 1 97.94 98 ASP A C 1
ATOM 763 O O . ASP A 1 98 ? -3.648 6.367 14.586 1 97.94 98 ASP A O 1
ATOM 767 N N . GLN A 1 99 ? -1.977 5.703 13.266 1 98.62 99 GLN A N 1
ATOM 768 C CA . GLN A 1 99 ? -0.942 6.086 14.219 1 98.62 99 GLN A CA 1
ATOM 769 C C . GLN A 1 99 ? 0.186 6.852 13.531 1 98.62 99 GLN A C 1
ATOM 771 O O . GLN A 1 99 ? 0.624 6.473 12.438 1 98.62 99 GLN A O 1
ATOM 776 N N . LEU A 1 100 ? 0.585 7.867 14.195 1 98.56 100 LEU A N 1
ATOM 777 C CA . LEU A 1 100 ? 1.659 8.727 13.703 1 98.56 100 LEU A CA 1
ATOM 778 C C . LEU A 1 100 ? 2.748 8.891 14.766 1 98.56 100 LEU A C 1
ATOM 780 O O . LEU A 1 100 ? 2.457 9.211 15.914 1 98.56 100 LEU A O 1
ATOM 784 N N . ASP A 1 101 ? 3.979 8.648 14.391 1 98 101 ASP A N 1
ATOM 785 C CA . ASP A 1 101 ? 5.129 8.859 15.266 1 98 101 ASP A CA 1
ATOM 786 C C . ASP A 1 101 ? 6.086 9.898 14.672 1 98 101 ASP A C 1
ATOM 788 O O . ASP A 1 101 ? 6.512 9.766 13.523 1 98 101 ASP A O 1
ATOM 792 N N . LEU A 1 102 ? 6.398 10.898 15.375 1 97.25 102 LEU A N 1
ATOM 793 C CA . LEU A 1 102 ? 7.422 11.867 15.016 1 97.25 102 LEU A CA 1
ATOM 794 C C . LEU A 1 102 ? 8.812 11.359 15.383 1 97.25 102 LEU A C 1
ATOM 796 O O . LEU A 1 102 ? 9.117 11.164 16.562 1 97.25 102 LEU A O 1
ATOM 800 N N . LEU A 1 103 ? 9.656 11.086 14.445 1 95.75 103 LEU A N 1
ATOM 801 C CA . LEU A 1 103 ? 10.906 10.383 14.703 1 95.75 103 LEU A CA 1
ATOM 802 C C . LEU A 1 103 ? 12.094 11.336 14.648 1 95.75 103 LEU A C 1
ATOM 804 O O . LEU A 1 103 ? 13.227 10.945 14.945 1 95.75 103 LEU A O 1
ATOM 808 N N . GLY A 1 104 ? 11.969 12.469 14.156 1 83 104 GLY A N 1
ATOM 809 C CA . GLY A 1 104 ? 13.07 13.422 14.141 1 83 104 GLY A CA 1
ATOM 810 C C . GLY A 1 104 ? 13.43 13.938 15.516 1 83 104 GLY A C 1
ATOM 811 O O . GLY A 1 104 ? 12.617 13.867 16.453 1 83 104 GLY A O 1
ATOM 812 N N . SER A 1 105 ? 14.758 14 15.859 1 66.5 105 SER A N 1
ATOM 813 C CA . SER A 1 105 ? 15.25 14.508 17.125 1 66.5 105 SER A CA 1
ATOM 814 C C . SER A 1 105 ? 14.758 15.93 17.391 1 66.5 105 SER A C 1
ATOM 816 O O . SER A 1 105 ? 14.438 16.656 16.453 1 66.5 105 SER A O 1
ATOM 818 N N . LYS A 1 106 ? 14.297 16.344 18.641 1 57.16 106 LYS A N 1
ATOM 819 C CA . LYS A 1 106 ? 14.039 17.703 19.078 1 57.16 106 LYS A CA 1
ATOM 820 C C . LYS A 1 106 ? 15.016 18.688 18.438 1 57.16 106 LYS A C 1
ATOM 822 O O . LYS A 1 106 ? 14.641 19.812 18.078 1 57.16 106 LYS A O 1
ATOM 827 N N . ARG A 1 107 ? 16.281 18.375 18.344 1 53.47 107 ARG A N 1
ATOM 828 C CA . ARG A 1 107 ? 17.359 19.219 17.812 1 53.47 107 ARG A CA 1
ATOM 829 C C . ARG A 1 107 ? 17.203 19.422 16.312 1 53.47 107 ARG A C 1
ATOM 831 O O . ARG A 1 107 ? 17.516 20.5 15.797 1 53.47 107 ARG A O 1
ATOM 838 N N . ASP A 1 108 ? 16.797 18.484 15.609 1 53.22 108 ASP A N 1
ATOM 839 C CA . ASP A 1 108 ? 16.578 18.609 14.172 1 53.22 108 ASP A CA 1
ATOM 840 C C . ASP A 1 108 ? 15.484 19.625 13.875 1 53.22 108 ASP A C 1
ATOM 842 O O . ASP A 1 108 ? 15.539 20.328 12.859 1 53.22 108 ASP A O 1
ATOM 846 N N . GLU A 1 109 ? 14.453 19.688 14.758 1 48.97 109 GLU A N 1
ATOM 847 C CA . GLU A 1 109 ? 13.406 20.688 14.625 1 48.97 109 GLU A CA 1
ATOM 848 C C . GLU A 1 109 ? 13.938 22.094 14.906 1 48.97 109 GLU A C 1
ATOM 850 O O . GLU A 1 109 ? 13.555 23.062 14.234 1 48.97 109 GLU A O 1
ATOM 855 N N . ALA A 1 110 ? 14.75 22.297 15.922 1 50.84 110 ALA A N 1
ATOM 856 C CA . ALA A 1 110 ? 15.344 23.578 16.297 1 50.84 110 ALA A CA 1
ATOM 857 C C . ALA A 1 110 ? 16.359 24.031 15.258 1 50.84 110 ALA A C 1
ATOM 859 O O . ALA A 1 110 ? 16.5 25.234 15 1 50.84 110 ALA A O 1
ATOM 860 N N . GLU A 1 111 ? 17.125 23.203 14.773 1 49.41 111 GLU A N 1
ATOM 861 C CA . GLU A 1 111 ? 18.141 23.578 13.805 1 49.41 111 GLU A CA 1
ATOM 862 C C . GLU A 1 111 ? 17.516 24.031 12.484 1 49.41 111 GLU A C 1
ATOM 864 O O . GLU A 1 111 ? 18.078 24.875 11.781 1 49.41 111 GLU A O 1
ATOM 869 N N . MET A 1 112 ? 16.438 23.469 12.188 1 47.09 112 MET A N 1
ATOM 870 C CA . MET A 1 112 ? 15.773 24 10.992 1 47.09 112 MET A CA 1
ATOM 871 C C . MET A 1 112 ? 15.25 25.406 11.234 1 47.09 112 MET A C 1
ATOM 873 O O . MET A 1 112 ? 15.18 26.203 10.305 1 47.09 112 MET A O 1
ATOM 877 N N . MET A 1 113 ? 14.844 25.734 12.414 1 48.25 113 MET A N 1
ATOM 878 C CA . MET A 1 113 ? 14.438 27.094 12.773 1 48.25 113 MET A CA 1
ATOM 879 C C . MET A 1 113 ? 15.648 28 12.945 1 48.25 113 MET A C 1
ATOM 881 O O . MET A 1 113 ? 15.57 29.203 12.688 1 48.25 113 MET A O 1
ATOM 885 N N . ASP A 1 114 ? 16.656 27.438 13.641 1 50.31 114 ASP A N 1
ATOM 886 C CA . ASP A 1 114 ? 17.812 28.281 13.914 1 50.31 114 ASP A CA 1
ATOM 887 C C . ASP A 1 114 ? 18.656 28.469 12.656 1 50.31 114 ASP A C 1
ATOM 889 O O . ASP A 1 114 ? 19.469 29.406 12.586 1 50.31 114 ASP A O 1
ATOM 893 N N . ASN A 1 115 ? 18.562 27.562 11.742 1 47.91 115 ASN A N 1
ATOM 894 C CA . ASN A 1 115 ? 19.375 27.781 10.555 1 47.91 115 ASN A CA 1
ATOM 895 C C . ASN A 1 115 ? 18.781 28.844 9.641 1 47.91 115 ASN A C 1
ATOM 897 O O . ASN A 1 115 ? 18.781 28.688 8.422 1 47.91 115 ASN A O 1
ATOM 901 N N . ASN A 1 116 ? 17.797 29.625 10.102 1 42.59 116 ASN A N 1
ATOM 902 C CA . ASN A 1 116 ? 17.609 30.906 9.43 1 42.59 116 ASN A CA 1
ATOM 903 C C . ASN A 1 116 ? 18.891 31.734 9.391 1 42.59 116 ASN A C 1
ATOM 905 O O . ASN A 1 116 ? 19.438 32.094 10.438 1 42.59 116 ASN A O 1
ATOM 909 N N . PRO A 1 117 ? 19.609 31.812 8.242 1 46.97 117 PRO A N 1
ATOM 910 C CA . PRO A 1 117 ? 20.844 32.562 8.062 1 46.97 117 PRO A CA 1
ATOM 911 C C . PRO A 1 117 ? 20.797 33.969 8.672 1 46.97 117 PRO A C 1
ATOM 913 O O . PRO A 1 117 ? 21.766 34.719 8.57 1 46.97 117 PRO A O 1
ATOM 916 N N . ASP A 1 118 ? 19.594 34.375 9.102 1 42.66 118 ASP A N 1
ATOM 917 C CA . ASP A 1 118 ? 19.703 35.781 9.438 1 42.66 118 ASP A CA 1
ATOM 918 C C . ASP A 1 118 ? 20.609 36 10.641 1 42.66 118 ASP A C 1
ATOM 920 O O . ASP A 1 118 ? 20.734 37.094 11.148 1 42.66 118 ASP A O 1
ATOM 924 N N . ASN A 1 119 ? 20.969 34.844 11.297 1 41.22 119 ASN A N 1
ATOM 925 C CA . ASN A 1 119 ? 21.766 35.281 12.445 1 41.22 119 ASN A CA 1
ATOM 926 C C . ASN A 1 119 ? 23.219 35.531 12.062 1 41.22 119 ASN A C 1
ATOM 928 O O . ASN A 1 119 ? 24.078 35.625 12.93 1 41.22 119 ASN A O 1
ATOM 932 N N . PHE A 1 120 ? 23.547 35.375 10.734 1 33.34 120 PHE A N 1
ATOM 933 C CA . PHE A 1 120 ? 24.781 36.125 10.562 1 33.34 120 PHE A CA 1
ATOM 934 C C . PHE A 1 120 ? 24.484 37.625 10.492 1 33.34 120 PHE A C 1
ATOM 936 O O . PHE A 1 120 ? 23.391 38.031 10.07 1 33.34 120 PHE A O 1
ATOM 943 N N . MET B 1 1 ? 17.656 3.979 8.453 1 62.59 1 MET B N 1
ATOM 944 C CA . MET B 1 1 ? 16.875 2.758 8.625 1 62.59 1 MET B CA 1
A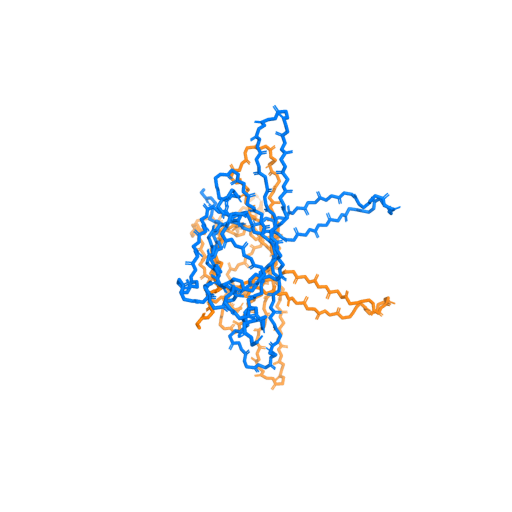TOM 945 C C . MET B 1 1 ? 15.484 2.922 8.031 1 62.59 1 MET B C 1
ATOM 947 O O . MET B 1 1 ? 14.82 3.932 8.266 1 62.59 1 MET B O 1
ATOM 951 N N . SER B 1 2 ? 14.977 2.332 6.77 1 81.44 2 SER B N 1
ATOM 952 C CA . SER B 1 2 ? 13.664 2.508 6.16 1 81.44 2 SER B CA 1
ATOM 953 C C . SER B 1 2 ? 12.734 1.354 6.512 1 81.44 2 SER B C 1
ATOM 955 O O . SER B 1 2 ? 13.172 0.214 6.656 1 81.44 2 SER B O 1
ATOM 957 N N . ILE B 1 3 ? 11.531 1.612 7.145 1 94.44 3 ILE B N 1
ATOM 958 C CA . ILE B 1 3 ? 10.492 0.626 7.426 1 94.44 3 ILE B CA 1
ATOM 959 C C . ILE B 1 3 ? 9.414 0.697 6.348 1 94.44 3 ILE B C 1
ATOM 961 O O . ILE B 1 3 ? 8.875 1.771 6.07 1 94.44 3 ILE B O 1
ATOM 965 N N . ASN B 1 4 ? 9.234 -0.355 5.715 1 97.62 4 ASN B N 1
ATOM 966 C CA . ASN B 1 4 ? 8.18 -0.569 4.73 1 97.62 4 ASN B CA 1
ATOM 967 C C . ASN B 1 4 ? 7.605 -1.979 4.82 1 97.62 4 ASN B C 1
ATOM 969 O O . ASN B 1 4 ? 8.172 -2.924 4.266 1 97.62 4 ASN B O 1
ATOM 973 N N . ILE B 1 5 ? 6.445 -2.105 5.562 1 98.12 5 ILE B N 1
ATOM 974 C CA . ILE B 1 5 ? 5.855 -3.418 5.801 1 98.12 5 ILE B CA 1
ATOM 975 C C . ILE B 1 5 ? 4.355 -3.365 5.539 1 98.12 5 ILE B C 1
ATOM 977 O O . ILE B 1 5 ? 3.662 -2.471 6.035 1 98.12 5 ILE B O 1
ATOM 981 N N . VAL B 1 6 ? 3.906 -4.293 4.719 1 98.44 6 VAL B N 1
ATOM 982 C CA . VAL B 1 6 ? 2.482 -4.465 4.445 1 98.44 6 VAL B CA 1
ATOM 983 C C . VAL B 1 6 ? 2.057 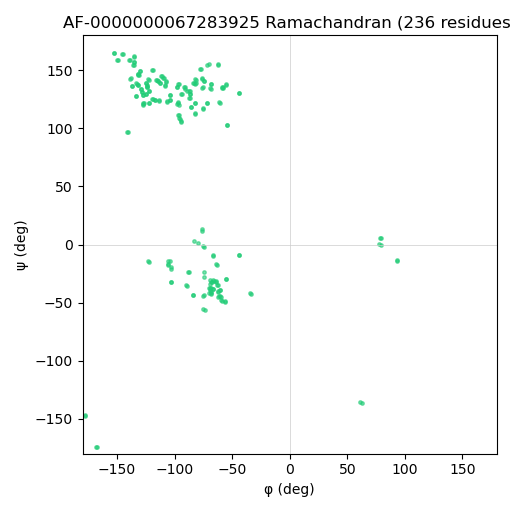-5.887 4.805 1 98.44 6 VAL B C 1
ATOM 985 O O . VAL B 1 6 ? 2.744 -6.855 4.461 1 98.44 6 VAL B O 1
ATOM 988 N N . THR B 1 7 ? 1.007 -6.051 5.508 1 98.69 7 THR B N 1
ATOM 989 C CA . THR B 1 7 ? 0.39 -7.336 5.812 1 98.69 7 THR B CA 1
ATOM 990 C C . THR B 1 7 ? -1.091 -7.328 5.445 1 98.69 7 THR B C 1
ATOM 992 O O . THR B 1 7 ? -1.856 -6.504 5.949 1 98.69 7 THR B O 1
ATOM 995 N N . LEU B 1 8 ? -1.472 -8.203 4.578 1 98.25 8 LEU B N 1
ATOM 996 C CA . LEU B 1 8 ? -2.854 -8.289 4.113 1 98.25 8 LEU B CA 1
ATOM 997 C C . LEU B 1 8 ? -3.373 -9.719 4.203 1 98.25 8 LEU B C 1
ATOM 999 O O . LEU B 1 8 ? -2.613 -10.672 4.016 1 98.25 8 LEU B O 1
ATOM 1003 N N . VAL B 1 9 ? -4.625 -9.82 4.422 1 97.69 9 VAL B N 1
ATOM 1004 C CA . VAL B 1 9 ? -5.371 -11.055 4.23 1 97.69 9 VAL B CA 1
ATOM 1005 C C . VAL B 1 9 ? -6.551 -10.812 3.291 1 97.69 9 VAL B C 1
ATOM 1007 O O . VAL B 1 9 ? -7.281 -9.828 3.449 1 97.69 9 VAL B O 1
ATOM 1010 N N . GLY B 1 10 ? -6.668 -11.617 2.326 1 97.25 10 GLY B N 1
ATOM 1011 C CA . GLY B 1 10 ? -7.75 -11.469 1.365 1 97.25 10 GLY B CA 1
ATOM 1012 C C . GLY B 1 10 ? -7.902 -12.672 0.453 1 97.25 10 GLY B C 1
ATOM 1013 O O . GLY B 1 10 ? -7.258 -13.703 0.661 1 97.25 10 GLY B O 1
ATOM 1014 N N . ARG B 1 11 ? -8.773 -12.547 -0.501 1 96.81 11 ARG B N 1
ATOM 1015 C CA . ARG B 1 11 ? -9.031 -13.625 -1.455 1 96.81 11 ARG B CA 1
ATOM 1016 C C . ARG B 1 11 ? -8.453 -13.289 -2.826 1 96.81 11 ARG B C 1
ATOM 1018 O O . ARG B 1 11 ? -8.578 -12.156 -3.299 1 96.81 11 ARG B O 1
ATOM 1025 N N . VAL B 1 12 ? -7.922 -14.305 -3.402 1 97.62 12 VAL B N 1
ATOM 1026 C CA . VAL B 1 12 ? -7.266 -14.141 -4.695 1 97.62 12 VAL B CA 1
ATOM 1027 C C . VAL B 1 12 ? -8.32 -14.008 -5.797 1 97.62 12 VAL B C 1
ATOM 1029 O O . VAL B 1 12 ? -9.281 -14.781 -5.832 1 97.62 12 VAL B O 1
ATOM 1032 N N . GLY B 1 13 ? -8.156 -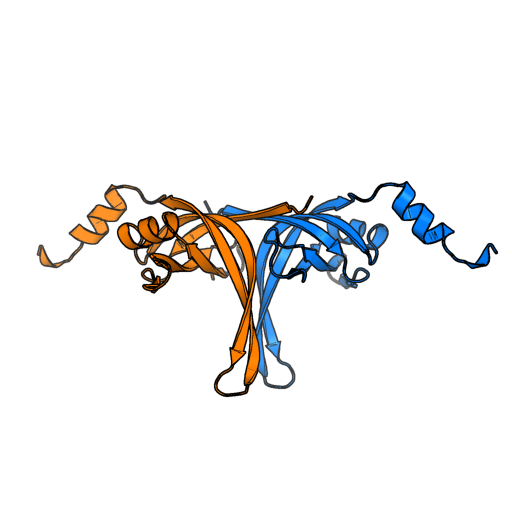13.07 -6.695 1 97.69 13 GLY B N 1
ATOM 1033 C CA . GLY B 1 13 ? -9.156 -12.758 -7.707 1 97.69 13 GLY B CA 1
ATOM 1034 C C . GLY B 1 13 ? -9.023 -13.594 -8.961 1 97.69 13 GLY B C 1
ATOM 1035 O O . GLY B 1 13 ? -9.961 -13.703 -9.75 1 97.69 13 GLY B O 1
ATOM 1036 N N . GLY B 1 14 ? -7.879 -14.141 -9.281 1 97 14 GLY B N 1
ATOM 1037 C CA . GLY B 1 14 ? -7.578 -14.969 -10.445 1 97 14 GLY B CA 1
ATOM 1038 C C . GLY B 1 14 ? -6.441 -15.938 -10.203 1 97 14 GLY B C 1
ATOM 1039 O O . GLY B 1 14 ? -5.715 -15.82 -9.211 1 97 14 GLY B O 1
ATOM 1040 N N . ASP B 1 15 ? -6.414 -16.859 -11.117 1 97.94 15 ASP B N 1
ATOM 1041 C CA . ASP B 1 15 ? -5.312 -17.797 -10.992 1 97.94 15 ASP B CA 1
ATOM 1042 C C . ASP B 1 15 ? -3.965 -17.094 -11.141 1 97.94 15 ASP B C 1
ATOM 1044 O O . ASP B 1 15 ? -3.873 -16.047 -11.781 1 97.94 15 ASP B O 1
ATOM 1048 N N . PRO B 1 16 ? -2.969 -17.688 -10.578 1 98.56 16 PRO B N 1
ATOM 1049 C CA . PRO B 1 16 ? -1.638 -17.078 -10.656 1 98.56 16 PRO B CA 1
ATOM 1050 C C . PRO B 1 16 ? -1.162 -16.875 -12.094 1 98.56 16 PRO B C 1
ATOM 1052 O O . PRO B 1 16 ? -1.339 -17.766 -12.93 1 98.56 16 PRO B O 1
ATOM 1055 N N . ASP B 1 17 ? -0.619 -15.711 -12.344 1 98.69 17 ASP B N 1
ATOM 1056 C CA . ASP B 1 17 ? 0.073 -15.414 -13.594 1 98.69 17 ASP B CA 1
ATOM 1057 C C . ASP B 1 17 ? 1.574 -15.656 -13.461 1 98.69 17 ASP B C 1
ATOM 1059 O O . ASP B 1 17 ? 2.289 -14.844 -12.867 1 98.69 17 ASP B O 1
ATOM 1063 N N . MET B 1 18 ? 2 -16.766 -14.07 1 98.19 18 MET B N 1
ATOM 1064 C CA . MET B 1 18 ? 3.377 -17.219 -13.883 1 98.19 18 MET B CA 1
ATOM 1065 C C . MET B 1 18 ? 4.254 -16.781 -15.047 1 98.19 18 MET B C 1
ATOM 1067 O O . MET B 1 18 ? 3.844 -16.859 -16.203 1 98.19 18 MET B O 1
ATOM 1071 N N . LYS B 1 19 ? 5.418 -16.281 -14.727 1 98 19 LYS B N 1
ATOM 1072 C CA . LYS B 1 19 ? 6.445 -15.961 -15.711 1 98 19 LYS B CA 1
ATOM 1073 C C . LYS B 1 19 ? 7.781 -16.594 -15.336 1 98 19 LYS B C 1
ATOM 1075 O O . LYS B 1 19 ? 8.266 -16.422 -14.219 1 98 19 LYS B O 1
ATOM 1080 N N . TYR B 1 20 ? 8.375 -17.266 -16.344 1 97 20 TYR B N 1
ATOM 1081 C CA . TYR B 1 20 ? 9.672 -17.906 -16.141 1 97 20 TYR B CA 1
ATOM 1082 C C . TYR B 1 20 ? 10.75 -17.234 -16.984 1 97 20 TYR B C 1
ATOM 1084 O O . TYR B 1 20 ? 10.57 -17.047 -18.203 1 97 20 TYR B O 1
ATOM 1092 N N . PHE B 1 21 ? 11.758 -16.797 -16.344 1 96.12 21 PHE B N 1
ATOM 1093 C CA . PHE B 1 21 ? 12.875 -16.172 -17.047 1 96.12 21 PHE B CA 1
ATOM 1094 C C . PHE B 1 21 ? 13.984 -17.188 -17.312 1 96.12 21 PHE B C 1
ATOM 1096 O O . PHE B 1 21 ? 14.75 -17.531 -16.406 1 96.12 21 PHE B O 1
ATOM 1103 N N . GLU B 1 22 ? 14.133 -17.578 -18.531 1 91.75 22 GLU B N 1
ATOM 1104 C CA . GLU B 1 22 ? 15.023 -18.672 -18.906 1 91.75 22 GLU B CA 1
ATOM 1105 C C . GLU B 1 22 ? 16.484 -18.281 -18.719 1 91.75 22 GLU B C 1
ATOM 1107 O O . GLU B 1 22 ? 17.312 -19.125 -18.344 1 91.75 22 GLU B O 1
ATOM 1112 N N . ASP B 1 23 ? 16.766 -17.047 -19.016 1 92.75 23 ASP B N 1
ATOM 1113 C CA . ASP B 1 23 ? 18.156 -16.594 -18.938 1 92.75 23 ASP B CA 1
ATOM 1114 C C . ASP B 1 23 ? 18.641 -16.594 -17.484 1 92.75 23 ASP B C 1
ATOM 1116 O O . ASP B 1 23 ? 19.766 -17.031 -17.203 1 92.75 23 ASP B O 1
ATOM 1120 N N . SER B 1 24 ? 17.828 -16.219 -16.5 1 91.31 24 SER B N 1
ATOM 1121 C CA . SER B 1 24 ? 18.219 -16.078 -15.094 1 91.31 24 SER B CA 1
ATOM 1122 C C . SER B 1 24 ? 17.734 -17.25 -14.258 1 91.31 24 SER B C 1
ATOM 1124 O O . SER B 1 24 ? 18.219 -17.469 -13.148 1 91.31 24 SER B O 1
ATOM 1126 N N . GLY B 1 25 ? 16.75 -17.891 -14.797 1 93.19 25 GLY B N 1
ATOM 1127 C CA . GLY B 1 25 ? 16.125 -18.953 -14.023 1 93.19 25 GLY B CA 1
ATOM 1128 C C . GLY B 1 25 ? 15.148 -18.438 -12.984 1 93.19 25 GLY B C 1
ATOM 1129 O O . GLY B 1 25 ? 14.664 -19.203 -12.148 1 93.19 25 GLY B O 1
ATOM 1130 N N . SER B 1 26 ? 14.93 -17.203 -12.992 1 95.94 26 SER B N 1
ATOM 1131 C CA . SER B 1 26 ? 14.023 -16.609 -12.016 1 95.94 26 SER B CA 1
ATOM 1132 C C . SER B 1 26 ? 12.562 -16.859 -12.391 1 95.94 26 SER B C 1
ATOM 1134 O O . SER B 1 26 ? 12.25 -17.094 -13.562 1 95.94 26 SER B O 1
ATOM 1136 N N . VAL B 1 27 ? 11.75 -16.906 -11.344 1 97.94 27 VAL B N 1
ATOM 1137 C CA . VAL B 1 27 ? 10.312 -17.078 -11.539 1 97.94 27 VAL B CA 1
ATOM 1138 C C . VAL B 1 27 ? 9.555 -15.938 -10.867 1 97.94 27 VAL B C 1
ATOM 1140 O O . VAL B 1 27 ? 9.891 -15.531 -9.758 1 97.94 27 VAL B O 1
ATOM 1143 N N . LYS B 1 28 ? 8.617 -15.438 -11.586 1 98.38 28 LYS B N 1
ATOM 1144 C CA . LYS B 1 28 ? 7.758 -14.359 -11.102 1 98.38 28 LYS B CA 1
ATOM 1145 C C . LYS B 1 28 ? 6.289 -14.766 -11.141 1 98.38 28 LYS B C 1
ATOM 1147 O O . LYS B 1 28 ? 5.855 -15.453 -12.07 1 98.38 28 LYS B O 1
ATOM 1152 N N . CYS B 1 29 ? 5.5 -14.367 -10.141 1 98.75 29 CYS B N 1
ATOM 1153 C CA . CYS B 1 29 ? 4.059 -14.586 -10.078 1 98.75 29 CYS B CA 1
ATOM 1154 C C . CYS B 1 29 ? 3.32 -13.289 -9.766 1 98.75 29 CYS B C 1
ATOM 1156 O O . CYS B 1 29 ? 3.748 -12.516 -8.906 1 98.75 29 CYS B O 1
ATOM 1158 N N . LYS B 1 30 ? 2.326 -13.047 -10.469 1 98.75 30 LYS B N 1
ATOM 1159 C CA . LYS B 1 30 ? 1.434 -11.93 -10.164 1 98.75 30 LYS B CA 1
ATOM 1160 C C . LYS B 1 30 ? 0.049 -12.43 -9.758 1 98.75 30 LYS B C 1
ATOM 1162 O O . LYS B 1 30 ? -0.469 -13.383 -10.344 1 98.75 30 LYS B O 1
ATOM 1167 N N . LEU B 1 31 ? -0.526 -11.812 -8.82 1 98.62 31 LEU B N 1
ATOM 1168 C CA . LEU B 1 31 ? -1.875 -12.078 -8.336 1 98.62 31 LEU B CA 1
ATOM 1169 C C . LEU B 1 31 ? -2.609 -10.773 -8.039 1 98.62 31 LEU B C 1
ATOM 1171 O O . LEU B 1 31 ? -1.979 -9.727 -7.863 1 98.62 31 LEU B O 1
ATOM 1175 N N . THR B 1 32 ? -3.859 -10.883 -8.023 1 98.44 32 THR B N 1
ATOM 1176 C CA . THR B 1 32 ? -4.691 -9.82 -7.473 1 98.44 32 THR B CA 1
ATOM 1177 C C . THR B 1 32 ? -5.387 -10.281 -6.195 1 98.44 32 THR B C 1
ATOM 1179 O O . THR B 1 32 ? -5.832 -11.43 -6.109 1 98.44 32 THR B O 1
ATOM 1182 N N . LEU B 1 33 ? -5.449 -9.438 -5.23 1 98 33 LEU B N 1
ATOM 1183 C CA . LEU B 1 33 ? -5.996 -9.773 -3.922 1 98 33 LEU B CA 1
ATOM 1184 C C . LEU B 1 33 ? -7.156 -8.852 -3.562 1 98 33 LEU B C 1
ATOM 1186 O O . LEU B 1 33 ? -6.996 -7.625 -3.543 1 98 33 LEU B O 1
ATOM 1190 N N . ALA B 1 34 ? -8.305 -9.438 -3.312 1 96.75 34 ALA B N 1
ATOM 1191 C CA . ALA B 1 34 ? -9.453 -8.695 -2.797 1 96.75 34 ALA B CA 1
ATOM 1192 C C . ALA B 1 34 ? -9.406 -8.602 -1.275 1 96.75 34 ALA B C 1
ATOM 1194 O O . ALA B 1 34 ? -9.422 -9.625 -0.582 1 96.75 34 ALA B O 1
ATOM 1195 N N . VAL B 1 35 ? -9.32 -7.406 -0.758 1 95.5 35 VAL B N 1
ATOM 1196 C CA . VAL B 1 35 ? -9.32 -7.195 0.686 1 95.5 35 VAL B CA 1
ATOM 1197 C C . VAL B 1 35 ? -10.547 -6.387 1.093 1 95.5 35 VAL B C 1
ATOM 1199 O O . VAL B 1 35 ? -10.75 -5.27 0.608 1 95.5 35 VAL B O 1
ATOM 1202 N N . ARG B 1 36 ? -11.297 -6.938 2 1 88.88 36 ARG B N 1
ATOM 1203 C CA . ARG B 1 36 ? -12.516 -6.273 2.449 1 88.88 36 ARG B CA 1
ATOM 1204 C C . ARG B 1 36 ? -12.195 -5.121 3.395 1 88.88 36 ARG B C 1
ATOM 1206 O O . ARG B 1 36 ? -11.281 -5.223 4.215 1 88.88 36 ARG B O 1
ATOM 1213 N N . ARG B 1 37 ? -12.992 -4.051 3.24 1 82 37 ARG B N 1
ATOM 1214 C CA . ARG B 1 37 ? -12.828 -2.896 4.117 1 82 37 ARG B CA 1
ATOM 1215 C C . ARG B 1 37 ? -13.523 -3.117 5.453 1 82 37 ARG B C 1
ATOM 1217 O O . ARG B 1 37 ? -14.5 -3.867 5.535 1 82 37 ARG B O 1
ATOM 1224 N N . ARG B 1 38 ? -12.898 -2.654 6.484 1 70 38 ARG B N 1
ATOM 1225 C CA . ARG B 1 38 ? -13.547 -2.797 7.785 1 70 38 ARG B CA 1
ATOM 1226 C C . ARG B 1 38 ? -14.812 -1.955 7.859 1 70 38 ARG B C 1
ATOM 1228 O O . ARG B 1 38 ? -15.766 -2.314 8.562 1 70 38 ARG B O 1
ATOM 1235 N N . SER B 1 39 ? -14.844 -0.823 7.133 1 65.44 39 SER B N 1
ATOM 1236 C CA . SER B 1 39 ? -15.992 0.047 7.328 1 65.44 39 SER B CA 1
ATOM 1237 C C . SER B 1 39 ? -17.188 -0.426 6.508 1 65.44 39 SER B C 1
ATOM 1239 O O . SER B 1 39 ? -17.016 -1.06 5.465 1 65.44 39 SER B O 1
ATOM 1241 N N . ARG B 1 40 ? -18.375 -0.368 7.137 1 57.03 40 ARG B N 1
ATOM 1242 C CA . ARG B 1 40 ? -19.688 -0.907 6.781 1 57.03 40 ARG B CA 1
ATOM 1243 C C . ARG B 1 40 ? -20.203 -0.269 5.496 1 57.03 40 ARG B C 1
ATOM 1245 O O . ARG B 1 40 ? -21.203 -0.726 4.934 1 57.03 40 ARG B O 1
ATOM 1252 N N . SER B 1 41 ? -19.641 0.852 5.117 1 58.19 41 SER B N 1
ATOM 1253 C CA . SER B 1 41 ? -20.469 1.516 4.117 1 58.19 41 SER B CA 1
ATOM 1254 C C . SER B 1 41 ? -20.391 0.806 2.77 1 58.19 41 SER B C 1
ATOM 1256 O O . SER B 1 41 ? -21.391 0.716 2.047 1 58.19 41 SER B O 1
ATOM 1258 N N . SER B 1 42 ? -19.141 0.668 2.242 1 62.81 42 SER B N 1
ATOM 1259 C CA . SER B 1 42 ? -19.125 0.038 0.926 1 62.81 42 SER B CA 1
ATOM 1260 C C . SER B 1 42 ? -18.656 -1.409 1.01 1 62.81 42 SER B C 1
ATOM 1262 O O . SER B 1 42 ? -17.688 -1.711 1.715 1 62.81 42 SER B O 1
ATOM 1264 N N . ASP B 1 43 ? -19.453 -2.277 0.514 1 67.56 43 ASP B N 1
ATOM 1265 C CA . ASP B 1 43 ? -19.25 -3.723 0.499 1 67.56 43 ASP B CA 1
ATOM 1266 C C . ASP B 1 43 ? -18.203 -4.117 -0.54 1 67.56 43 ASP B C 1
ATOM 1268 O O . ASP B 1 43 ? -17.828 -5.285 -0.64 1 67.56 43 ASP B O 1
ATOM 1272 N N . GLU B 1 44 ? -17.688 -3.135 -1.274 1 85.44 44 GLU B N 1
ATOM 1273 C CA . GLU B 1 44 ? -16.766 -3.561 -2.33 1 85.44 44 GLU B CA 1
ATOM 1274 C C . GLU B 1 44 ? -15.328 -3.633 -1.82 1 85.44 44 GLU B C 1
ATOM 1276 O O . GLU B 1 44 ? -14.867 -2.727 -1.125 1 85.44 44 GLU B O 1
ATOM 1281 N N . PRO B 1 45 ? -14.695 -4.711 -2.111 1 91 45 PRO B N 1
ATOM 1282 C CA . PRO B 1 45 ? -13.312 -4.867 -1.663 1 91 45 PRO B CA 1
ATOM 1283 C C . PRO B 1 45 ? -12.344 -3.951 -2.408 1 91 45 PRO B C 1
ATOM 1285 O O . PRO B 1 45 ? -12.672 -3.436 -3.479 1 91 45 PRO B O 1
ATOM 1288 N N . ASP B 1 46 ? -11.25 -3.652 -1.803 1 93.19 46 ASP B N 1
ATOM 1289 C CA . ASP B 1 46 ? -10.109 -3.092 -2.512 1 93.19 46 ASP B CA 1
ATOM 1290 C C . ASP B 1 46 ? -9.266 -4.191 -3.154 1 93.19 46 ASP B C 1
ATOM 1292 O O . ASP B 1 46 ? -9.062 -5.254 -2.561 1 93.19 46 ASP B O 1
ATOM 1296 N N . TRP B 1 47 ? -8.828 -3.941 -4.348 1 95.19 47 TRP B N 1
ATOM 1297 C CA . TRP B 1 47 ? -8.031 -4.906 -5.098 1 95.19 47 TRP B CA 1
ATOM 1298 C C . TRP B 1 47 ? -6.57 -4.477 -5.16 1 95.19 47 TRP B C 1
ATOM 1300 O O . TRP B 1 47 ? -6.258 -3.385 -5.645 1 95.19 47 TRP B O 1
ATOM 1310 N N . PHE B 1 48 ? -5.738 -5.355 -4.688 1 97.19 48 PHE B N 1
ATOM 1311 C CA . PHE B 1 48 ? -4.312 -5.055 -4.656 1 97.19 48 PHE B CA 1
ATOM 1312 C C . PHE B 1 48 ? -3.539 -6 -5.57 1 97.19 48 PHE B C 1
ATOM 1314 O O . PHE B 1 48 ? -3.826 -7.195 -5.621 1 97.19 48 PHE B O 1
ATOM 1321 N N . ASN B 1 49 ? -2.516 -5.414 -6.238 1 98.12 49 ASN B N 1
ATOM 1322 C CA . ASN B 1 49 ? -1.614 -6.223 -7.055 1 98.12 49 ASN B CA 1
ATOM 1323 C C . ASN B 1 49 ? -0.464 -6.789 -6.227 1 98.12 49 ASN B C 1
ATOM 1325 O O . ASN B 1 49 ? 0.221 -6.047 -5.52 1 98.12 49 ASN B O 1
ATOM 1329 N N . LEU B 1 50 ? -0.275 -8.055 -6.355 1 98.75 50 LEU B N 1
ATOM 1330 C CA . LEU B 1 50 ? 0.832 -8.734 -5.695 1 98.75 50 LEU B CA 1
ATOM 1331 C C . LEU B 1 50 ? 1.881 -9.18 -6.711 1 98.75 50 LEU B C 1
ATOM 1333 O O . LEU B 1 50 ? 1.539 -9.617 -7.809 1 98.75 50 LEU B O 1
ATOM 1337 N N . GLU B 1 51 ? 3.086 -9.07 -6.266 1 98.75 51 GLU B N 1
ATOM 1338 C CA . GLU B 1 51 ? 4.219 -9.594 -7.023 1 98.75 51 GLU B CA 1
ATOM 1339 C C . GLU B 1 51 ? 5.07 -10.531 -6.168 1 98.75 51 GLU B C 1
ATOM 1341 O O . GLU B 1 51 ? 5.551 -10.133 -5.102 1 98.75 51 GLU B O 1
ATOM 1346 N N . LEU B 1 52 ? 5.211 -11.688 -6.59 1 98.69 52 LEU B N 1
ATOM 1347 C CA . LEU B 1 52 ? 6.004 -12.703 -5.906 1 98.69 52 LEU B CA 1
ATOM 1348 C C . LEU B 1 52 ? 7.152 -13.188 -6.785 1 98.69 52 LEU B C 1
ATOM 1350 O O . LEU B 1 52 ? 7.012 -13.258 -8.008 1 98.69 52 LEU B O 1
ATOM 1354 N N . TRP B 1 53 ? 8.203 -13.57 -6.137 1 98.38 53 TRP B N 1
ATOM 1355 C CA . TRP B 1 53 ? 9.383 -14.039 -6.859 1 98.38 53 TRP B CA 1
ATOM 1356 C C . TRP B 1 53 ? 9.938 -15.312 -6.219 1 98.38 53 TRP B C 1
ATOM 1358 O O . TRP B 1 53 ? 9.68 -15.586 -5.043 1 98.38 53 TRP B O 1
ATOM 1368 N N . GLY B 1 54 ? 10.688 -16.094 -7.023 1 97.56 54 GLY B N 1
ATOM 1369 C CA . GLY B 1 54 ? 11.422 -17.25 -6.504 1 97.56 54 GLY B CA 1
ATOM 1370 C C . GLY B 1 54 ? 10.523 -18.297 -5.895 1 97.56 54 GLY B C 1
ATOM 137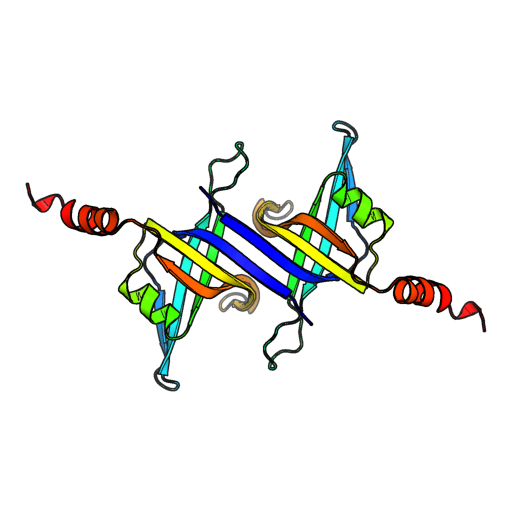1 O O . GLY B 1 54 ? 9.508 -18.672 -6.488 1 97.56 54 GLY B O 1
ATOM 1372 N N . ASN B 1 55 ? 10.953 -18.766 -4.77 1 97.62 55 ASN B N 1
ATOM 1373 C CA . ASN B 1 55 ? 10.242 -19.859 -4.117 1 97.62 55 ASN B CA 1
ATOM 1374 C C . ASN B 1 55 ? 8.805 -19.469 -3.789 1 97.62 55 ASN B C 1
ATOM 1376 O O . ASN B 1 55 ? 7.891 -20.281 -3.955 1 97.62 55 ASN B O 1
ATOM 1380 N N . THR B 1 56 ? 8.578 -18.266 -3.357 1 98.5 56 THR B N 1
ATOM 1381 C CA . THR B 1 56 ? 7.23 -17.812 -3.029 1 98.5 56 THR B CA 1
ATOM 1382 C C . THR B 1 56 ? 6.332 -17.844 -4.262 1 98.5 56 THR B C 1
ATOM 1384 O O . THR B 1 56 ? 5.156 -18.203 -4.168 1 98.5 56 THR B O 1
ATOM 1387 N N . ALA B 1 57 ? 6.938 -17.438 -5.355 1 98.75 57 ALA B N 1
ATOM 1388 C CA . ALA B 1 57 ? 6.199 -17.516 -6.613 1 98.75 57 ALA B CA 1
ATOM 1389 C C . ALA B 1 57 ? 5.836 -18.953 -6.949 1 98.75 57 ALA B C 1
ATOM 1391 O O . ALA B 1 57 ? 4.715 -19.234 -7.371 1 98.75 57 ALA B O 1
ATOM 1392 N N . GLU B 1 58 ? 6.758 -19.797 -6.801 1 98.06 58 GLU B N 1
ATOM 1393 C CA . GLU B 1 58 ? 6.527 -21.219 -7.09 1 98.06 58 GLU B CA 1
ATOM 1394 C C . GLU B 1 58 ? 5.414 -21.781 -6.219 1 98.06 58 GLU B C 1
ATOM 1396 O O . GLU B 1 58 ? 4.551 -22.516 -6.703 1 98.06 58 GLU B O 1
ATOM 1401 N N . ILE B 1 59 ? 5.465 -21.469 -4.98 1 97.81 59 ILE B N 1
ATOM 1402 C CA . ILE B 1 59 ? 4.434 -21.922 -4.055 1 97.81 59 ILE B CA 1
ATOM 1403 C C . ILE B 1 59 ? 3.068 -21.406 -4.508 1 97.81 59 ILE B C 1
ATOM 1405 O O . ILE B 1 59 ? 2.098 -22.172 -4.551 1 97.81 59 ILE B O 1
ATOM 1409 N N . ALA B 1 60 ? 2.998 -20.172 -4.801 1 98.5 60 ALA B N 1
ATOM 1410 C CA . ALA B 1 60 ? 1.737 -19.625 -5.277 1 98.5 60 ALA B CA 1
ATOM 1411 C C . ALA B 1 60 ? 1.234 -20.359 -6.508 1 98.5 60 ALA B C 1
ATOM 1413 O O . ALA B 1 60 ? 0.055 -20.719 -6.59 1 98.5 60 ALA B O 1
ATOM 1414 N N . GLY B 1 61 ? 2.139 -20.531 -7.484 1 98.19 61 GLY B N 1
ATOM 1415 C CA . GLY B 1 61 ? 1.768 -21.234 -8.703 1 98.19 61 GLY B CA 1
ATOM 1416 C C . GLY B 1 61 ? 1.212 -22.625 -8.445 1 98.19 61 GLY B C 1
ATOM 1417 O O . GLY B 1 61 ? 0.326 -23.078 -9.164 1 98.19 61 GLY B O 1
ATOM 1418 N N . ARG B 1 62 ? 1.634 -23.234 -7.426 1 97.06 62 ARG B N 1
ATOM 1419 C CA . ARG B 1 62 ? 1.288 -24.625 -7.148 1 97.06 62 ARG B CA 1
ATOM 1420 C C . ARG B 1 62 ? 0.011 -24.719 -6.32 1 97.06 62 ARG B C 1
ATOM 1422 O O . ARG B 1 62 ? -0.812 -25.609 -6.539 1 97.06 62 ARG B O 1
ATOM 1429 N N . PHE B 1 63 ? -0.214 -23.797 -5.41 1 97.38 63 PHE B N 1
ATOM 1430 C CA . PHE B 1 63 ? -1.201 -24.078 -4.375 1 97.38 63 PHE B CA 1
ATOM 1431 C C . PHE B 1 63 ? -2.305 -23.031 -4.375 1 97.38 63 PHE B C 1
ATOM 1433 O O . PHE B 1 63 ? -3.342 -23.203 -3.736 1 97.38 63 PHE B O 1
ATOM 1440 N N . VAL B 1 64 ? -2.082 -21.938 -5.016 1 97.69 64 VAL B N 1
ATOM 1441 C CA . VAL B 1 64 ? -3.082 -20.875 -5.004 1 97.69 64 VAL B CA 1
ATOM 1442 C C . VAL B 1 64 ? -3.951 -20.969 -6.254 1 97.69 64 VAL B C 1
ATOM 1444 O O . VAL B 1 64 ? -3.449 -21.234 -7.352 1 97.69 64 VAL B O 1
ATOM 1447 N N . ARG B 1 65 ? -5.227 -20.781 -6.059 1 97.38 65 ARG B N 1
ATOM 1448 C CA . ARG B 1 65 ? -6.215 -20.688 -7.129 1 97.38 65 ARG B CA 1
ATOM 1449 C C . ARG B 1 65 ? -7.184 -19.531 -6.891 1 97.38 65 ARG B C 1
ATOM 1451 O O . ARG B 1 65 ? -7.238 -18.984 -5.789 1 97.38 65 ARG B O 1
ATOM 1458 N N . LYS B 1 66 ? -7.848 -19.156 -7.992 1 97.44 66 LYS B N 1
ATOM 1459 C CA . LYS B 1 66 ? -8.906 -18.172 -7.812 1 97.44 66 LYS B CA 1
ATOM 1460 C C . LYS B 1 66 ? -9.766 -18.5 -6.594 1 97.44 66 LYS B C 1
ATOM 1462 O O . LYS B 1 66 ? -10.172 -19.656 -6.41 1 97.44 66 LYS B O 1
ATOM 1467 N N . GLY B 1 67 ? -9.953 -17.469 -5.77 1 96.44 67 GLY B N 1
ATOM 1468 C CA . GLY B 1 67 ? -10.82 -17.672 -4.621 1 96.44 67 GLY B CA 1
ATOM 1469 C C . GLY B 1 67 ? -10.07 -18.094 -3.371 1 96.44 67 GLY B C 1
ATOM 1470 O O . GLY B 1 67 ? -10.625 -18.047 -2.268 1 96.44 67 GLY B O 1
ATOM 1471 N N . SER B 1 68 ? -8.828 -18.5 -3.496 1 96.44 68 SER B N 1
ATOM 1472 C CA . SER B 1 68 ? -8.039 -18.906 -2.334 1 96.44 68 SER B CA 1
ATOM 1473 C C . SER B 1 68 ? -7.945 -17.766 -1.312 1 96.44 68 SER B C 1
ATOM 1475 O O . SER B 1 68 ? -7.762 -16.609 -1.677 1 96.44 68 SER B O 1
ATOM 1477 N N . LEU B 1 69 ? -8.156 -18.125 -0.009 1 96.94 69 LEU B N 1
ATOM 1478 C CA . LEU B 1 69 ? -7.855 -17.203 1.076 1 96.94 69 LEU B CA 1
ATOM 1479 C C . LEU B 1 69 ? -6.371 -17.25 1.431 1 96.94 69 LEU B C 1
ATOM 1481 O O . LEU B 1 69 ? -5.848 -18.297 1.812 1 96.94 69 LEU B O 1
ATOM 1485 N N . ILE B 1 70 ? -5.668 -16.078 1.339 1 97.94 70 ILE B N 1
ATOM 1486 C CA . ILE B 1 70 ? -4.238 -16.078 1.627 1 97.94 70 ILE B CA 1
ATOM 1487 C C . ILE B 1 70 ? -3.879 -14.891 2.514 1 97.94 70 ILE B C 1
ATOM 1489 O O . ILE B 1 70 ? -4.613 -13.906 2.561 1 97.94 70 ILE B O 1
ATOM 1493 N N . GLY B 1 71 ? -2.844 -15.023 3.242 1 98.19 71 GLY B N 1
ATOM 1494 C CA . GLY B 1 71 ? -2.137 -13.953 3.926 1 98.19 71 GLY B CA 1
ATOM 1495 C C . GLY B 1 71 ? -0.789 -13.641 3.305 1 98.19 71 GLY B C 1
ATOM 1496 O O . GLY B 1 71 ? -0.052 -14.547 2.914 1 98.19 71 GLY B O 1
ATOM 1497 N N . VAL B 1 72 ? -0.487 -12.359 3.168 1 98.62 72 VAL B N 1
ATOM 1498 C CA . VAL B 1 72 ? 0.808 -11.992 2.602 1 98.62 72 VAL B CA 1
ATOM 1499 C C . VAL B 1 72 ? 1.479 -10.945 3.482 1 98.62 72 VAL B C 1
ATOM 1501 O O . VAL B 1 72 ? 0.8 -10.125 4.113 1 98.62 72 VAL B O 1
ATOM 1504 N N . LYS B 1 73 ? 2.732 -10.992 3.566 1 98.75 73 LYS B N 1
ATOM 1505 C CA . LYS B 1 73 ? 3.609 -9.969 4.121 1 98.75 73 LYS B CA 1
ATOM 1506 C C . LYS B 1 73 ? 4.672 -9.547 3.109 1 98.75 73 LYS B C 1
ATOM 1508 O O . LYS B 1 73 ? 5.25 -10.391 2.42 1 98.75 73 LYS B O 1
ATOM 1513 N N . GLY B 1 74 ? 4.918 -8.273 3.059 1 98.31 74 GLY B N 1
ATOM 1514 C CA . GLY B 1 74 ? 5.895 -7.766 2.107 1 98.31 74 GLY B CA 1
ATOM 1515 C C . GLY B 1 74 ? 6.102 -6.266 2.213 1 98.31 74 GLY B C 1
ATOM 1516 O O . GLY B 1 74 ? 6.121 -5.711 3.312 1 98.31 74 GLY B O 1
ATOM 1517 N N . SER B 1 75 ? 6.375 -5.695 1.055 1 97.31 75 SER B N 1
ATOM 1518 C CA . SER B 1 75 ? 6.629 -4.262 0.986 1 97.31 75 SER B CA 1
ATOM 1519 C C . SER B 1 75 ? 5.824 -3.611 -0.135 1 97.31 75 SER B C 1
ATOM 1521 O O . SER B 1 75 ? 5.535 -4.25 -1.15 1 97.31 75 SER B O 1
ATOM 1523 N N . LEU B 1 76 ? 5.418 -2.393 0.086 1 96.62 76 LEU B N 1
ATOM 1524 C CA . LEU B 1 76 ? 4.691 -1.602 -0.901 1 96.62 76 LEU B CA 1
ATOM 1525 C C . LEU B 1 76 ? 5.656 -0.86 -1.82 1 96.62 76 LEU B C 1
ATOM 1527 O O . LEU B 1 76 ? 6.617 -0.247 -1.354 1 96.62 76 LEU B O 1
ATOM 1531 N N . LYS B 1 77 ? 5.457 -0.917 -3.111 1 94.31 77 LYS B N 1
ATOM 1532 C CA . LYS B 1 77 ? 6.266 -0.205 -4.098 1 94.31 77 LYS B CA 1
ATOM 1533 C C . LYS B 1 77 ? 5.418 0.248 -5.281 1 94.31 77 LYS B C 1
ATOM 1535 O O . LYS B 1 77 ? 4.27 -0.172 -5.426 1 94.31 77 LYS B O 1
ATOM 1540 N N . PHE B 1 78 ? 5.949 1.157 -6.039 1 91.94 78 PHE B N 1
ATOM 1541 C CA . PHE B 1 78 ? 5.332 1.5 -7.312 1 91.94 78 PHE B CA 1
ATOM 1542 C C . PHE B 1 78 ? 6.109 0.892 -8.477 1 91.94 78 PHE B C 1
ATOM 1544 O O . PHE B 1 78 ? 7.336 1.013 -8.539 1 91.94 78 PHE B O 1
ATOM 1551 N N . ASP B 1 79 ? 5.461 0.245 -9.305 1 89.88 79 ASP B N 1
ATOM 1552 C CA . ASP B 1 79 ? 6.02 -0.137 -10.594 1 89.88 79 ASP B CA 1
ATOM 1553 C C . ASP B 1 79 ? 5.715 0.916 -11.656 1 89.88 79 ASP B C 1
ATOM 1555 O O . ASP B 1 79 ? 4.594 1.429 -11.727 1 89.88 79 ASP B O 1
ATOM 1559 N N . THR B 1 80 ? 6.688 1.261 -12.438 1 87.94 80 THR B N 1
ATOM 1560 C CA . THR B 1 80 ? 6.508 2.254 -13.492 1 87.94 80 THR B CA 1
ATOM 1561 C C . THR B 1 80 ? 6.898 1.679 -14.852 1 87.94 80 THR B C 1
ATOM 1563 O O . THR B 1 80 ? 7.855 0.907 -14.953 1 87.94 80 THR B O 1
ATOM 1566 N N . TRP B 1 81 ? 6.098 1.987 -15.773 1 88.56 81 TRP B N 1
ATOM 1567 C CA . TRP B 1 81 ? 6.398 1.55 -17.125 1 88.56 81 TRP B CA 1
ATOM 1568 C C . TRP B 1 81 ? 5.844 2.535 -18.156 1 88.56 81 TRP B C 1
ATOM 1570 O O . TRP B 1 81 ? 4.996 3.369 -17.828 1 88.56 81 TRP B O 1
ATOM 1580 N N . ASN B 1 82 ? 6.371 2.539 -19.375 1 89.12 82 ASN B N 1
ATOM 1581 C CA . ASN B 1 82 ? 5.871 3.361 -20.469 1 89.12 82 ASN B CA 1
ATOM 1582 C C . ASN B 1 82 ? 4.746 2.66 -21.219 1 89.12 82 ASN B C 1
ATOM 1584 O O . ASN B 1 82 ? 4.914 1.526 -21.672 1 89.12 82 ASN B O 1
ATOM 1588 N N . ASP B 1 83 ? 3.615 3.5 -21.266 1 85.88 83 ASP B N 1
ATOM 1589 C CA . ASP B 1 83 ? 2.527 2.965 -22.078 1 85.88 83 ASP B CA 1
ATOM 1590 C C . ASP B 1 83 ? 2.967 2.777 -23.531 1 85.88 83 ASP B C 1
ATOM 1592 O O . ASP B 1 83 ? 3.445 3.721 -24.172 1 85.88 83 ASP B O 1
ATOM 1596 N N . ARG B 1 84 ? 2.871 1.603 -24.016 1 84.94 84 ARG B N 1
ATOM 1597 C CA . ARG B 1 84 ? 3.365 1.298 -25.359 1 84.94 84 ARG B CA 1
ATOM 1598 C C . ARG B 1 84 ? 2.59 2.076 -26.422 1 84.94 84 ARG B C 1
ATOM 1600 O O . ARG B 1 84 ? 3.154 2.477 -27.438 1 84.94 84 ARG B O 1
ATOM 1607 N N . THR B 1 85 ? 1.35 2.336 -26.172 1 85.19 85 THR B N 1
ATOM 1608 C CA . THR B 1 85 ? 0.489 2.977 -27.172 1 85.19 85 THR B CA 1
ATOM 1609 C C . THR B 1 85 ? 0.653 4.492 -27.125 1 85.19 85 THR B C 1
ATOM 1611 O O . THR B 1 85 ? 0.835 5.133 -28.156 1 85.19 85 THR B O 1
ATOM 1614 N N . THR B 1 86 ? 0.695 5.059 -25.984 1 86.75 86 THR B N 1
ATOM 1615 C CA . THR B 1 86 ? 0.669 6.512 -25.859 1 86.75 86 THR B CA 1
ATOM 1616 C C . THR B 1 86 ? 2.051 7.047 -25.5 1 86.75 86 THR B C 1
ATOM 1618 O O . THR B 1 86 ? 2.326 8.234 -25.672 1 86.75 86 THR B O 1
ATOM 1621 N N . GLY B 1 87 ? 2.881 6.113 -25.031 1 86.69 87 GLY B N 1
ATOM 1622 C CA . GLY B 1 87 ? 4.188 6.551 -24.562 1 86.69 87 GLY B CA 1
ATOM 1623 C C . GLY B 1 87 ? 4.141 7.18 -23.188 1 86.69 87 GLY B C 1
ATOM 1624 O O . GLY B 1 87 ? 5.176 7.574 -22.641 1 86.69 87 GLY B O 1
ATOM 1625 N N . ALA B 1 88 ? 2.941 7.203 -22.688 1 87.19 88 ALA B N 1
ATOM 1626 C CA . ALA B 1 88 ? 2.781 7.863 -21.391 1 87.19 88 ALA B CA 1
ATOM 1627 C C . ALA B 1 88 ? 3.33 6.996 -20.266 1 87.19 88 ALA B C 1
ATOM 1629 O O . ALA B 1 88 ? 3.184 5.773 -20.281 1 87.19 88 ALA B O 1
ATOM 1630 N N . LEU B 1 89 ? 3.979 7.641 -19.312 1 87.75 89 LEU B N 1
ATOM 1631 C CA . LEU B 1 89 ? 4.492 6.953 -18.125 1 87.75 89 LEU B CA 1
ATOM 1632 C C . LEU B 1 89 ? 3.354 6.539 -17.203 1 87.75 89 LEU B C 1
ATOM 1634 O O . LEU B 1 89 ? 2.525 7.367 -16.812 1 87.75 89 LEU B O 1
ATOM 1638 N N . ARG B 1 90 ? 3.363 5.172 -17 1 87.19 90 ARG B N 1
ATOM 1639 C CA . ARG B 1 90 ? 2.338 4.637 -16.109 1 87.19 90 ARG B CA 1
ATOM 1640 C C . ARG B 1 90 ? 2.953 4.117 -14.812 1 87.19 90 ARG B C 1
ATOM 1642 O O . ARG B 1 90 ? 4.141 3.789 -14.773 1 87.19 90 ARG B O 1
ATOM 1649 N N . SER B 1 91 ? 2.199 4.305 -13.758 1 88.69 91 SER B N 1
ATOM 1650 C CA . SER B 1 91 ? 2.637 3.814 -12.461 1 88.69 91 SER B CA 1
ATOM 1651 C C . SER B 1 91 ? 1.511 3.074 -11.742 1 88.69 91 SER B C 1
ATOM 1653 O O . SER B 1 91 ? 0.347 3.473 -11.828 1 88.69 91 SER B O 1
ATOM 1655 N N . SER B 1 92 ? 1.872 2.008 -11.141 1 91.19 92 SER B N 1
ATOM 1656 C CA . SER B 1 92 ? 0.893 1.248 -10.375 1 91.19 92 SER B CA 1
ATOM 1657 C C . SER B 1 92 ? 1.476 0.782 -9.039 1 91.19 92 SER B C 1
ATOM 1659 O O . SER B 1 92 ? 2.619 0.323 -8.984 1 91.19 92 SER B O 1
ATOM 1661 N N . PRO B 1 93 ? 0.672 0.925 -7.969 1 94.25 93 PRO B N 1
ATOM 1662 C CA . PRO B 1 93 ? 1.116 0.344 -6.699 1 94.25 93 PRO B CA 1
ATOM 1663 C C . PRO B 1 93 ? 1.123 -1.183 -6.719 1 94.25 93 PRO B C 1
ATOM 1665 O O . PRO B 1 93 ? 0.228 -1.8 -7.297 1 94.25 93 PRO B O 1
ATOM 1668 N N . VAL B 1 94 ? 2.168 -1.74 -6.148 1 96.88 94 VAL B N 1
ATOM 1669 C CA . VAL B 1 94 ? 2.307 -3.191 -6.074 1 96.88 94 VAL B CA 1
ATOM 1670 C C . VAL B 1 94 ? 2.84 -3.592 -4.699 1 96.88 94 VAL B C 1
ATOM 1672 O O . VAL B 1 94 ? 3.633 -2.863 -4.098 1 96.88 94 VAL B O 1
ATOM 1675 N N . ILE B 1 95 ? 2.326 -4.707 -4.215 1 98.12 95 ILE B N 1
ATOM 1676 C CA . ILE B 1 95 ? 2.912 -5.312 -3.023 1 98.12 95 ILE B CA 1
ATOM 1677 C C . ILE B 1 95 ? 3.893 -6.41 -3.432 1 98.12 95 ILE B C 1
ATOM 1679 O O . ILE B 1 95 ? 3.49 -7.43 -3.994 1 98.12 95 ILE B O 1
ATOM 1683 N N . ARG B 1 96 ? 5.188 -6.133 -3.18 1 97.75 96 ARG B N 1
ATOM 1684 C CA . ARG B 1 96 ? 6.188 -7.188 -3.303 1 97.75 96 ARG B CA 1
ATOM 1685 C C . ARG B 1 96 ? 6.121 -8.148 -2.117 1 97.75 96 ARG B C 1
ATOM 1687 O O . ARG B 1 96 ? 6.414 -7.762 -0.984 1 97.75 96 ARG B O 1
ATOM 1694 N N . VAL B 1 97 ? 5.797 -9.422 -2.395 1 98.69 97 VAL B N 1
ATOM 1695 C CA . VAL B 1 97 ? 5.488 -10.367 -1.326 1 98.69 97 VAL B CA 1
ATOM 1696 C C . VAL B 1 97 ? 6.75 -11.133 -0.94 1 98.69 97 VAL B C 1
ATOM 1698 O O . VAL B 1 97 ? 7.398 -11.742 -1.795 1 98.69 97 VAL B O 1
ATOM 1701 N N . ASP B 1 98 ? 7.02 -11.156 0.365 1 97.94 98 ASP B N 1
ATOM 1702 C CA . ASP B 1 98 ? 8.141 -11.914 0.913 1 97.94 98 ASP B CA 1
ATOM 1703 C C . ASP B 1 98 ? 7.656 -13.203 1.576 1 97.94 98 ASP B C 1
ATOM 1705 O O . ASP B 1 98 ? 8.398 -14.188 1.646 1 97.94 98 ASP B O 1
ATOM 1709 N N . GLN B 1 99 ? 6.496 -13.117 2.119 1 98.69 99 GLN B N 1
ATOM 1710 C CA . GLN B 1 99 ? 5.914 -14.266 2.803 1 98.69 99 GLN B CA 1
ATOM 1711 C C . GLN B 1 99 ? 4.473 -14.5 2.355 1 98.69 99 GLN B C 1
ATOM 1713 O O . GLN B 1 99 ? 3.695 -13.555 2.225 1 98.69 99 GLN B O 1
ATOM 1718 N N . LEU B 1 100 ? 4.199 -15.734 2.158 1 98.56 100 LEU B N 1
ATOM 1719 C CA . LEU B 1 100 ? 2.873 -16.172 1.73 1 98.56 100 LEU B CA 1
ATOM 1720 C C . LEU B 1 100 ? 2.332 -17.25 2.652 1 98.56 100 LEU B C 1
ATOM 1722 O O . LEU B 1 100 ? 3.016 -18.25 2.92 1 98.56 100 LEU B O 1
ATOM 1726 N N . ASP B 1 101 ? 1.143 -17.078 3.141 1 98 101 ASP B N 1
ATOM 1727 C CA . ASP B 1 101 ? 0.456 -18.078 3.953 1 98 101 ASP B CA 1
ATOM 1728 C C . ASP B 1 101 ? -0.846 -18.516 3.293 1 98 101 ASP B C 1
ATOM 1730 O O . ASP B 1 101 ? -1.688 -17.688 2.945 1 98 101 ASP B O 1
ATOM 1734 N N . LEU B 1 102 ? -1.015 -19.75 3.094 1 97.25 102 LEU B N 1
ATOM 1735 C CA . LEU B 1 102 ? -2.268 -20.344 2.631 1 97.25 102 LEU B CA 1
ATOM 1736 C C . LEU B 1 102 ? -3.234 -20.547 3.795 1 97.25 102 LEU B C 1
ATOM 1738 O O . LEU B 1 102 ? -2.961 -21.328 4.707 1 97.25 102 LEU B O 1
ATOM 1742 N N . LEU B 1 103 ? -4.316 -19.844 3.852 1 95.62 103 LEU B N 1
ATOM 1743 C CA . LEU B 1 103 ? -5.168 -19.812 5.035 1 95.62 103 LEU B CA 1
ATOM 1744 C C . LEU B 1 103 ? -6.43 -20.656 4.82 1 95.62 103 LEU B C 1
ATOM 1746 O O . LEU B 1 103 ? -7.223 -20.828 5.746 1 95.62 103 LEU B O 1
ATOM 1750 N N . GLY B 1 104 ? -6.762 -21.031 3.695 1 82.62 104 GLY B N 1
ATOM 1751 C CA . GLY B 1 104 ? -7.926 -21.875 3.465 1 82.62 104 GLY B CA 1
ATOM 1752 C C . GLY B 1 104 ? -7.762 -23.281 4 1 82.62 104 GLY B C 1
ATOM 1753 O O . GLY B 1 104 ? -6.637 -23.734 4.215 1 82.62 104 GLY B O 1
ATOM 1754 N N . SER B 1 105 ? -8.797 -23.797 4.711 1 66.38 105 SER B N 1
ATOM 1755 C CA . SER B 1 105 ? -8.789 -25.156 5.262 1 66.38 105 SER B CA 1
ATOM 1756 C C . SER B 1 105 ? -8.531 -26.188 4.176 1 66.38 105 SER B C 1
ATOM 1758 O O . SER B 1 105 ? -8.797 -25.938 2.998 1 66.38 105 SER B O 1
ATOM 1760 N N . LYS B 1 106 ? -7.684 -27.266 4.363 1 57.12 106 LYS B N 1
ATOM 1761 C CA . LYS B 1 106 ? -7.535 -28.453 3.512 1 57.12 106 LYS B CA 1
ATOM 1762 C C . LYS B 1 106 ? -8.867 -28.844 2.885 1 57.12 106 LYS B C 1
ATOM 1764 O O . LYS B 1 106 ? -8.914 -29.266 1.73 1 57.12 106 LYS B O 1
ATOM 1769 N N . ARG B 1 107 ? -9.945 -28.797 3.604 1 53.78 107 ARG B N 1
ATOM 1770 C CA . ARG B 1 107 ? -11.289 -29.188 3.184 1 53.78 107 ARG B CA 1
ATOM 1771 C C . ARG B 1 107 ? -11.836 -28.219 2.145 1 53.78 107 ARG B C 1
ATOM 1773 O O . ARG B 1 107 ? -12.555 -28.625 1.227 1 53.78 107 ARG B O 1
ATOM 1780 N N . ASP B 1 108 ? -11.602 -27 2.275 1 53.44 108 ASP B N 1
ATOM 1781 C CA . ASP B 1 108 ? -12.047 -26 1.306 1 53.44 108 ASP B CA 1
ATOM 1782 C C . ASP B 1 108 ? -11.414 -26.25 -0.061 1 53.44 108 ASP B C 1
ATOM 1784 O O . ASP B 1 108 ? -12.039 -26 -1.095 1 53.44 108 ASP B O 1
ATOM 1788 N N . GLU B 1 109 ? -10.141 -26.734 -0.065 1 49.31 109 GLU B N 1
ATOM 1789 C CA . GLU B 1 109 ? -9.461 -27.078 -1.311 1 49.31 109 GLU B CA 1
ATOM 1790 C C . GLU B 1 109 ? -10.078 -28.328 -1.937 1 49.31 109 GLU B C 1
ATOM 1792 O O . GLU B 1 109 ? -10.211 -28.406 -3.158 1 49.31 109 GLU B O 1
ATOM 1797 N N . ALA B 1 110 ? -10.398 -29.344 -1.167 1 51.25 110 ALA B N 1
ATOM 1798 C CA . ALA B 1 110 ? -11.016 -30.578 -1.621 1 51.25 110 ALA B CA 1
ATOM 1799 C C . ALA B 1 110 ? -12.445 -30.344 -2.092 1 51.25 110 ALA B C 1
ATOM 1801 O O . ALA B 1 110 ? -12.914 -30.984 -3.037 1 51.25 110 ALA B O 1
ATOM 1802 N N . GLU B 1 111 ? -13.156 -29.578 -1.442 1 50.12 111 GLU B N 1
ATOM 1803 C CA . GLU B 1 111 ? -14.555 -29.344 -1.809 1 50.12 111 GLU B CA 1
ATOM 1804 C C . GLU B 1 111 ? -14.648 -28.562 -3.117 1 50.12 111 GLU B C 1
ATOM 1806 O O . GLU B 1 111 ? -15.602 -28.734 -3.881 1 50.12 111 GLU B O 1
ATOM 1811 N N . MET B 1 112 ? -13.703 -27.766 -3.33 1 47.47 112 MET B N 1
ATOM 1812 C CA . MET B 1 112 ? -13.719 -27.094 -4.633 1 47.47 112 MET B CA 1
ATOM 1813 C C . MET B 1 112 ? -13.422 -28.094 -5.75 1 47.47 112 MET B C 1
ATOM 1815 O O . MET B 1 112 ? -13.922 -27.938 -6.867 1 47.47 112 MET B O 1
ATOM 1819 N N . MET B 1 113 ? -12.609 -29.078 -5.523 1 48.5 113 MET B N 1
ATOM 1820 C CA . MET B 1 113 ? -12.352 -30.156 -6.477 1 48.5 113 MET B CA 1
ATOM 1821 C C . MET B 1 113 ? -13.531 -31.125 -6.547 1 48.5 113 MET B C 1
ATOM 1823 O O . MET B 1 113 ? -13.773 -31.734 -7.59 1 48.5 113 MET B O 1
ATOM 1827 N N . ASP B 1 114 ? -14.039 -31.453 -5.348 1 50.66 114 ASP B N 1
ATOM 1828 C CA . ASP B 1 114 ? -15.117 -32.438 -5.32 1 50.66 114 ASP B CA 1
ATOM 1829 C C . ASP B 1 114 ? -16.422 -31.812 -5.816 1 50.66 114 ASP B C 1
ATOM 1831 O O . ASP B 1 114 ? -17.328 -32.531 -6.273 1 50.66 114 ASP B O 1
ATOM 1835 N N . ASN B 1 115 ? -16.547 -30.531 -5.637 1 48.56 115 ASN B N 1
ATOM 1836 C CA . ASN B 1 115 ? -17.812 -29.969 -6.109 1 48.56 115 ASN B CA 1
ATOM 1837 C C . ASN B 1 115 ? -17.828 -29.844 -7.633 1 48.56 115 ASN B C 1
ATOM 1839 O O . ASN B 1 115 ? -18.312 -28.844 -8.172 1 48.56 115 ASN B O 1
ATOM 1843 N N . ASN B 1 116 ? -16.844 -30.453 -8.359 1 42.78 116 ASN B N 1
ATOM 1844 C CA . ASN B 1 116 ? -17.172 -30.75 -9.75 1 42.78 116 ASN B CA 1
ATOM 1845 C C . ASN B 1 116 ? -18.453 -31.562 -9.867 1 42.78 116 ASN B C 1
ATOM 1847 O O . ASN B 1 116 ? -18.547 -32.656 -9.328 1 42.78 116 ASN B O 1
ATOM 1851 N N . PRO B 1 117 ? -19.594 -30.938 -10.242 1 47.34 117 PRO B N 1
ATOM 1852 C CA . PRO B 1 117 ? -20.891 -31.594 -10.391 1 47.34 117 PRO B CA 1
ATOM 1853 C C . PRO B 1 117 ? -20.812 -32.938 -11.125 1 47.34 117 PRO B C 1
ATOM 1855 O O . PRO B 1 117 ? -21.844 -33.562 -11.352 1 47.34 117 PRO B O 1
ATOM 1858 N N . ASP B 1 118 ? -19.625 -33.219 -11.672 1 42.66 118 ASP B N 1
ATOM 1859 C CA . ASP B 1 118 ? -19.828 -34.406 -12.492 1 42.66 118 ASP B CA 1
ATOM 1860 C C . ASP B 1 118 ? -20.156 -35.625 -11.625 1 42.66 118 ASP B C 1
ATOM 1862 O O . ASP B 1 118 ? -20.219 -36.75 -12.125 1 42.66 118 ASP B O 1
ATOM 1866 N N . ASN B 1 119 ? -20 -35.406 -10.289 1 41.53 119 ASN B N 1
ATOM 1867 C CA . ASN B 1 119 ? -20.297 -36.688 -9.656 1 41.53 119 ASN B CA 1
ATOM 1868 C C . ASN B 1 119 ? -21.797 -36.938 -9.547 1 41.53 119 ASN B C 1
ATOM 1870 O O . ASN B 1 119 ? -22.25 -37.75 -8.75 1 41.53 119 ASN B O 1
ATOM 1874 N N . PHE B 1 120 ? -22.641 -35.969 -10.078 1 34.5 120 PHE B N 1
ATOM 1875 C CA . PHE B 1 120 ? -23.891 -36.688 -10.312 1 34.5 120 PHE B CA 1
ATOM 1876 C C . PHE B 1 120 ? -23.797 -37.594 -11.531 1 34.5 120 PHE B C 1
ATOM 1878 O O . PHE B 1 120 ? -23.031 -37.312 -12.453 1 34.5 120 PHE B O 1
#

Nearest PDB structures (foldseek):
  8gw5-assembly1_B-2  TM=9.759E-01  e=1.416E-10  Staphylococcus aureus subsp. aureus ED98
  6bhw-assembly2_E  TM=9.092E-01  e=1.416E-10  Bacillus subtilis subsp. subtilis str. 168
  6bhw-assembly1_B  TM=9.098E-01  e=1.579E-10  Bacillus subtilis subsp. subtilis str. 168
  6bhw-assembly2_G  TM=9.622E-01  e=4.686E-10  Bacillus subtilis subsp. subtilis str. 168
  5yuo-assembly1_C  TM=9.062E-01  e=2.311E-10  Pseudomonas aeruginosa PAO1